Protein AF-A0A944UFT7-F1 (afdb_monomer_lite)

Foldseek 3Di:
DQVVQQVQLVVVVLVVLAQFFADKDAADPDDPPDPDPPQRFIKRQWKFAFFKIKGWGQGDDPPDPPDPARIKIWMWGFDAQPPPRFTAIKIKIFGCVVRQRPHDDDSPDPRMDIDHSDGQWPGKGKKFKWKFWDQLVRDPDPCSPDTDIDIDIDRIDDIDGDRDDPPDDDPVCVVVCCVVVDRTDHGQKMKIKIWGFDDDDVPDDPDPPGGDTDIDDIDIRGRPPPDDDPDPPPPPDPPPPDD

Sequence (243 aa):
ETYQRLRIISEQLKQTLQSTYPVFVSQKDGVPGVTIPDSSKRILAFEGNIDSIRFVTFAPPMTASAPTTLTNEVKFYIGEHPETEQIGVIMMERDITDGNIFSRIDPRSDSIQYFLLAENAAQLKFRYYLMKKLPPQEVEGEDKNALQFSGQWVDRVSIETFKQSQASSSQKNRILDFEKTNKISLPRAVEITIGIIPQPKPGEEVEEEGLEPIFSPPIIVLLNSGMEFARPPIDKEADNEKT

Radius of gyration: 22.53 Å; chains: 1; bounding box: 72×41×68 Å

pLDDT: mean 70.34, std 19.16, range [31.83, 95.56]

Structure (mmCIF, N/CA/C/O backbone):
data_AF-A0A944UFT7-F1
#
_entry.id   AF-A0A944UFT7-F1
#
loop_
_atom_site.group_PDB
_atom_site.id
_atom_site.type_symbol
_atom_site.label_atom_id
_atom_site.label_alt_id
_atom_site.label_comp_id
_atom_site.label_asym_id
_atom_site.label_entity_id
_atom_site.label_seq_id
_atom_site.pdbx_PDB_ins_code
_atom_site.Cartn_x
_atom_site.Cartn_y
_atom_site.Cartn_z
_atom_site.occupancy
_atom_site.B_iso_or_equiv
_atom_site.auth_seq_id
_atom_site.auth_comp_id
_atom_site.auth_asym_id
_atom_site.auth_atom_id
_atom_site.pdbx_PDB_model_num
ATOM 1 N N . GLU A 1 1 ? -12.903 16.524 14.034 1.00 75.75 1 GLU A N 1
ATOM 2 C CA . GLU A 1 1 ? -12.073 15.391 14.488 1.00 75.75 1 GLU A CA 1
ATOM 3 C C . GLU A 1 1 ? -11.847 14.342 13.393 1.00 75.75 1 GLU A C 1
ATOM 5 O O . GLU A 1 1 ? -10.722 14.221 12.928 1.00 75.75 1 GLU A O 1
ATOM 10 N N . THR A 1 2 ? -12.885 13.671 12.876 1.00 80.38 2 THR A N 1
ATOM 11 C CA . THR A 1 2 ? -12.774 12.625 11.829 1.00 80.38 2 THR A CA 1
ATOM 12 C C . THR A 1 2 ? -11.989 13.058 10.581 1.00 80.38 2 THR A C 1
ATOM 14 O O . THR A 1 2 ? -11.048 12.383 10.180 1.00 80.38 2 THR A O 1
ATOM 17 N N . TYR A 1 3 ? -12.275 14.237 10.015 1.00 83.31 3 TYR A N 1
ATOM 18 C CA . TYR A 1 3 ? -11.519 14.769 8.868 1.00 83.31 3 TYR A CA 1
ATOM 19 C C . TYR A 1 3 ? -10.045 15.076 9.177 1.00 83.31 3 TYR A C 1
ATOM 21 O O . TYR A 1 3 ? -9.190 14.952 8.302 1.00 83.31 3 TYR A O 1
ATOM 29 N N . GLN A 1 4 ? -9.725 15.465 10.416 1.00 82.12 4 GLN A N 1
ATOM 30 C CA . GLN A 1 4 ? -8.335 15.674 10.830 1.00 82.12 4 GLN A CA 1
ATOM 31 C C . GLN A 1 4 ? -7.605 14.335 10.946 1.00 82.12 4 GLN A C 1
ATOM 33 O O . GLN A 1 4 ? -6.489 14.224 10.447 1.00 82.12 4 GLN A O 1
ATOM 38 N N . ARG A 1 5 ? -8.254 13.305 11.510 1.00 82.19 5 ARG A N 1
ATOM 39 C CA . ARG A 1 5 ? -7.730 11.930 11.527 1.00 82.19 5 ARG A CA 1
ATOM 40 C C . ARG A 1 5 ? -7.473 11.423 10.107 1.00 82.19 5 ARG A C 1
ATOM 42 O O . ARG A 1 5 ? -6.356 11.010 9.818 1.00 82.19 5 ARG A O 1
ATOM 49 N N . LEU A 1 6 ? -8.449 11.556 9.201 1.00 84.19 6 LEU A N 1
ATOM 50 C CA . LEU A 1 6 ? -8.291 11.204 7.782 1.00 84.19 6 LEU A CA 1
ATOM 51 C C . LEU A 1 6 ? -7.079 11.885 7.150 1.00 84.19 6 LEU A C 1
ATOM 53 O O . LEU A 1 6 ? -6.304 11.225 6.463 1.00 84.19 6 LEU A O 1
ATOM 57 N N . ARG A 1 7 ? -6.895 13.187 7.402 1.00 84.44 7 ARG A N 1
ATOM 58 C CA . ARG A 1 7 ? -5.750 13.950 6.895 1.00 84.44 7 ARG A CA 1
ATOM 59 C C . ARG A 1 7 ? -4.417 13.440 7.446 1.00 84.44 7 ARG A C 1
ATOM 61 O O . ARG A 1 7 ? -3.463 13.346 6.683 1.00 84.44 7 ARG A O 1
ATOM 68 N N . ILE A 1 8 ? -4.340 13.120 8.736 1.00 83.44 8 ILE A N 1
ATOM 69 C CA . ILE A 1 8 ? -3.111 12.605 9.363 1.00 83.44 8 ILE A CA 1
ATOM 70 C C . ILE A 1 8 ? -2.736 11.248 8.761 1.00 83.44 8 ILE A C 1
ATOM 72 O O . ILE A 1 8 ? -1.613 11.086 8.296 1.00 83.44 8 ILE A O 1
ATOM 76 N N . ILE A 1 9 ? -3.693 10.318 8.684 1.00 82.69 9 ILE A N 1
ATOM 77 C CA . ILE A 1 9 ? -3.494 8.973 8.117 1.00 82.69 9 ILE A CA 1
ATOM 78 C C . ILE A 1 9 ? -3.038 9.067 6.658 1.00 82.69 9 ILE A C 1
ATOM 80 O O . ILE A 1 9 ? -2.090 8.413 6.232 1.00 82.69 9 ILE A O 1
ATOM 84 N N . SER A 1 10 ? -3.720 9.921 5.903 1.00 84.38 10 SER A N 1
ATOM 85 C CA . SER A 1 10 ? -3.427 10.232 4.510 1.00 84.38 10 SER A CA 1
ATOM 86 C C . SER A 1 10 ? -1.998 10.733 4.293 1.00 84.38 10 SER A C 1
ATOM 88 O O . SER A 1 10 ? -1.292 10.232 3.419 1.00 84.38 10 SER A O 1
ATOM 90 N N . GLU A 1 11 ? -1.558 11.717 5.084 1.00 84.50 11 GLU A N 1
ATOM 91 C CA . GLU A 1 11 ? -0.195 12.243 4.981 1.00 84.50 11 GLU A CA 1
ATOM 92 C C . GLU A 1 11 ? 0.840 11.224 5.455 1.00 84.50 11 GLU A C 1
ATOM 94 O O . GLU A 1 11 ? 1.878 11.107 4.814 1.00 84.50 11 GLU A O 1
ATOM 99 N N . GLN A 1 12 ? 0.554 10.444 6.501 1.00 81.75 12 GLN A N 1
ATOM 100 C CA . GLN A 1 12 ? 1.446 9.381 6.959 1.00 81.75 12 GLN A CA 1
ATOM 101 C C . GLN A 1 12 ? 1.655 8.330 5.863 1.00 81.75 12 GLN A C 1
ATOM 103 O O . GLN A 1 12 ? 2.791 8.063 5.491 1.00 81.75 12 GLN A O 1
ATOM 108 N N . LEU A 1 13 ? 0.581 7.807 5.263 1.00 83.25 13 LEU A N 1
ATOM 109 C CA . LEU A 1 13 ? 0.668 6.849 4.154 1.00 83.25 13 LEU A CA 1
ATOM 110 C C . LEU A 1 13 ? 1.426 7.413 2.952 1.00 83.25 13 LEU A C 1
ATOM 112 O O . LEU A 1 13 ? 2.271 6.731 2.376 1.00 83.25 13 LEU A O 1
ATOM 116 N N . LYS A 1 14 ? 1.149 8.666 2.580 1.00 86.75 14 LYS A N 1
ATOM 117 C CA . LYS A 1 14 ? 1.857 9.353 1.498 1.00 86.75 14 LYS A CA 1
ATOM 118 C C . LYS A 1 14 ? 3.347 9.492 1.803 1.00 86.75 14 LYS A C 1
ATOM 120 O O . LYS A 1 14 ? 4.158 9.139 0.954 1.00 86.75 14 LYS A O 1
ATOM 125 N N . GLN A 1 15 ? 3.707 9.986 2.986 1.00 81.62 15 GLN A N 1
ATOM 126 C CA . GLN A 1 15 ? 5.101 10.159 3.395 1.00 81.62 15 GLN A CA 1
ATOM 127 C C . GLN A 1 15 ? 5.836 8.824 3.417 1.00 81.62 15 GLN A C 1
ATOM 129 O O . GLN A 1 15 ? 6.930 8.736 2.867 1.00 81.62 15 GLN A O 1
ATOM 134 N N . THR A 1 16 ? 5.220 7.781 3.974 1.00 77.50 16 THR A N 1
ATOM 135 C CA . THR A 1 16 ? 5.823 6.450 4.016 1.00 77.50 16 THR A CA 1
ATOM 136 C C . THR A 1 16 ? 5.984 5.858 2.617 1.00 77.50 16 THR A C 1
ATOM 138 O O . THR A 1 16 ? 7.041 5.327 2.290 1.00 77.50 16 THR A O 1
ATOM 141 N N . LEU A 1 17 ? 4.986 5.982 1.736 1.00 80.69 17 LEU A N 1
ATOM 142 C CA . LEU A 1 17 ? 5.104 5.487 0.360 1.00 80.69 17 LEU A CA 1
ATOM 143 C C . LEU A 1 17 ? 6.168 6.261 -0.439 1.00 80.69 17 LEU A C 1
ATOM 145 O O . LEU A 1 17 ? 6.847 5.687 -1.286 1.00 80.69 17 LEU A O 1
ATOM 149 N N . GLN A 1 18 ? 6.343 7.555 -0.152 1.00 79.06 18 GLN A N 1
ATOM 150 C CA . GLN A 1 18 ? 7.400 8.370 -0.747 1.00 79.06 18 GLN A CA 1
ATOM 151 C C . GLN A 1 18 ? 8.781 8.033 -0.187 1.00 79.06 18 GLN A C 1
ATOM 153 O O . GLN A 1 18 ? 9.741 8.068 -0.942 1.00 79.06 18 GLN A O 1
ATOM 158 N N . SER A 1 19 ? 8.913 7.715 1.102 1.00 70.75 19 SER A N 1
ATOM 159 C CA . SER A 1 19 ? 10.211 7.407 1.713 1.00 70.75 19 SER A CA 1
ATOM 160 C C . SER A 1 19 ? 10.711 6.004 1.376 1.00 70.75 19 SER A C 1
ATOM 162 O O . SER A 1 19 ? 11.919 5.780 1.348 1.00 70.75 19 SER A O 1
ATOM 164 N N . THR A 1 20 ? 9.804 5.072 1.084 1.00 63.91 20 THR A N 1
ATOM 165 C CA . THR A 1 20 ? 10.118 3.654 0.875 1.00 63.91 20 THR A CA 1
ATOM 166 C C . THR A 1 20 ? 10.329 3.282 -0.600 1.00 63.91 20 THR A C 1
ATOM 168 O O . THR A 1 20 ? 10.284 2.111 -0.925 1.00 63.91 20 THR A O 1
ATOM 171 N N . TYR A 1 21 ? 10.559 4.242 -1.502 1.00 69.62 21 TYR A N 1
ATOM 172 C CA . TYR A 1 21 ? 10.840 4.069 -2.944 1.00 69.62 21 TYR A CA 1
ATOM 173 C C . TYR A 1 21 ? 10.939 2.616 -3.466 1.00 69.62 21 TYR A C 1
ATOM 175 O O . TYR A 1 21 ? 11.945 1.944 -3.215 1.00 69.62 21 TYR A O 1
ATOM 183 N N . PRO A 1 22 ? 9.951 2.129 -4.240 1.00 70.31 22 PRO A N 1
ATOM 184 C CA . PRO A 1 22 ? 9.978 0.760 -4.729 1.00 70.31 22 PRO A CA 1
ATOM 185 C C . PRO A 1 22 ? 11.130 0.548 -5.715 1.00 70.31 22 PRO A C 1
ATOM 187 O O . PRO A 1 22 ? 11.357 1.363 -6.615 1.00 70.31 22 PRO A O 1
ATOM 190 N N . VAL A 1 23 ? 11.833 -0.576 -5.579 1.00 67.31 23 VAL A N 1
ATOM 191 C CA . VAL A 1 23 ? 13.026 -0.899 -6.384 1.00 67.31 23 VAL A CA 1
ATOM 192 C C . VAL A 1 23 ? 12.859 -2.182 -7.196 1.00 67.31 23 VAL A C 1
ATOM 194 O O . VAL A 1 23 ? 11.895 -2.919 -7.040 1.00 67.31 23 VAL A O 1
ATOM 197 N N . PHE A 1 24 ? 13.796 -2.465 -8.102 1.00 63.03 24 PHE A N 1
ATOM 198 C CA . PHE A 1 24 ? 13.912 -3.779 -8.743 1.00 63.03 24 PHE A CA 1
ATOM 199 C C . PHE A 1 24 ? 14.925 -4.633 -7.985 1.00 63.03 24 PHE A C 1
ATOM 201 O O . PHE A 1 24 ? 15.993 -4.144 -7.616 1.00 63.03 24 PHE A O 1
ATOM 208 N N . VAL A 1 25 ? 14.636 -5.922 -7.821 1.00 60.47 25 VAL A N 1
ATOM 209 C CA . VAL A 1 25 ? 15.499 -6.858 -7.085 1.00 60.47 25 VAL A CA 1
ATOM 210 C C . VAL A 1 25 ? 15.772 -8.116 -7.897 1.00 60.47 25 VAL A C 1
ATOM 212 O O . VAL A 1 25 ? 14.957 -8.541 -8.717 1.00 60.47 25 VAL A O 1
ATOM 215 N N . SER A 1 26 ? 16.946 -8.707 -7.683 1.00 56.00 26 SER A N 1
ATOM 216 C CA . SER A 1 26 ? 17.277 -10.020 -8.243 1.00 56.00 26 SER A CA 1
ATOM 217 C C . SER A 1 26 ? 16.806 -11.086 -7.261 1.00 56.00 26 SER A C 1
ATOM 219 O O . SER A 1 26 ? 17.190 -11.043 -6.094 1.00 56.00 26 SER A O 1
ATOM 221 N N . GLN A 1 27 ? 15.967 -12.015 -7.713 1.00 52.56 27 GLN A N 1
ATOM 222 C CA . GLN A 1 27 ? 15.501 -13.107 -6.865 1.00 52.56 27 GLN A CA 1
ATOM 223 C C . GLN A 1 27 ? 16.647 -14.103 -6.648 1.00 52.56 27 GLN A C 1
ATOM 225 O O . GLN A 1 27 ? 17.218 -14.610 -7.615 1.00 52.56 27 GLN A O 1
ATOM 230 N N . LYS A 1 28 ? 16.983 -14.395 -5.387 1.00 52.69 28 LYS A N 1
ATOM 231 C CA . LYS A 1 28 ? 17.806 -15.561 -5.050 1.00 52.69 28 LYS A CA 1
ATOM 232 C C . LYS A 1 28 ? 16.869 -16.762 -4.937 1.00 52.69 28 LYS A C 1
ATOM 234 O O . LYS A 1 28 ? 16.305 -17.010 -3.881 1.00 52.69 28 LYS A O 1
ATOM 239 N N . ASP A 1 29 ? 16.665 -17.489 -6.031 1.00 42.16 29 ASP A N 1
ATOM 240 C CA . ASP A 1 29 ? 16.060 -18.822 -5.938 1.00 42.16 29 ASP A CA 1
ATOM 241 C C . ASP A 1 29 ? 17.075 -19.731 -5.215 1.00 42.16 29 ASP A C 1
ATOM 243 O O . ASP A 1 29 ? 18.177 -19.911 -5.731 1.00 42.16 29 ASP A O 1
ATOM 247 N N . GLY A 1 30 ? 16.754 -20.298 -4.042 1.00 38.06 30 GLY A N 1
ATOM 248 C CA . GLY A 1 30 ? 17.617 -21.322 -3.437 1.00 38.06 30 GLY A CA 1
ATOM 249 C C . GLY A 1 30 ? 17.282 -21.782 -2.016 1.00 38.06 30 GLY A C 1
ATOM 250 O O . GLY A 1 30 ? 17.212 -20.992 -1.083 1.00 38.06 30 GLY A O 1
ATOM 251 N N . VAL A 1 31 ? 17.169 -23.104 -1.855 1.00 36.06 31 VAL A N 1
ATOM 252 C CA . VAL A 1 31 ? 17.277 -23.817 -0.570 1.00 36.06 31 VAL A CA 1
ATOM 253 C C . VAL A 1 31 ? 18.659 -23.521 0.047 1.00 36.06 31 VAL A C 1
ATOM 255 O O . VAL A 1 31 ? 19.644 -23.505 -0.700 1.00 36.06 31 VAL A O 1
ATOM 258 N N . PRO A 1 32 ? 18.776 -23.318 1.377 1.00 34.00 32 PRO A N 1
ATOM 259 C CA . PRO A 1 32 ? 20.060 -23.051 2.023 1.00 34.00 32 PRO A CA 1
ATOM 260 C C . PRO A 1 32 ? 21.110 -24.114 1.663 1.00 34.00 32 PRO A C 1
ATOM 262 O O . PRO A 1 32 ? 20.889 -25.303 1.880 1.00 34.00 32 PRO A O 1
ATOM 265 N N . GLY A 1 33 ? 22.256 -23.691 1.118 1.00 38.94 33 GLY A N 1
ATOM 266 C CA . GLY A 1 33 ? 23.419 -24.559 0.882 1.00 38.94 33 GLY A CA 1
ATOM 267 C C . GLY A 1 33 ? 23.673 -25.010 -0.562 1.00 38.94 33 GLY A C 1
ATOM 268 O O . GLY A 1 33 ? 24.684 -25.667 -0.797 1.00 38.94 33 GLY A O 1
ATOM 269 N N . VAL A 1 34 ? 22.835 -24.643 -1.539 1.00 31.83 34 VAL A N 1
ATOM 270 C CA . VAL A 1 34 ? 23.108 -24.928 -2.961 1.00 31.83 34 VAL A CA 1
ATOM 271 C C . VAL A 1 34 ? 23.583 -23.659 -3.665 1.00 31.83 34 VAL A C 1
ATOM 273 O O . VAL A 1 34 ? 22.829 -22.701 -3.820 1.00 31.83 34 VAL A O 1
ATOM 276 N N . THR A 1 35 ? 24.837 -23.647 -4.119 1.00 33.31 35 THR A N 1
ATOM 277 C CA . THR A 1 35 ? 25.372 -22.611 -5.012 1.00 33.31 35 THR A CA 1
ATOM 278 C C . THR A 1 35 ? 24.707 -22.756 -6.379 1.00 33.31 35 THR A C 1
ATOM 280 O O . THR A 1 35 ? 25.127 -23.551 -7.219 1.00 33.31 35 THR A O 1
ATOM 283 N N . ILE A 1 36 ? 23.618 -22.022 -6.592 1.00 42.34 36 ILE A N 1
ATOM 284 C CA . ILE A 1 36 ? 22.923 -21.973 -7.878 1.00 42.34 36 ILE A CA 1
ATOM 285 C C . ILE A 1 36 ? 23.645 -20.942 -8.760 1.00 42.34 36 ILE A C 1
ATOM 287 O O . ILE A 1 36 ? 23.976 -19.857 -8.274 1.00 42.34 36 ILE A O 1
ATOM 291 N N . PRO A 1 37 ? 23.942 -21.262 -10.035 1.00 37.19 37 PRO A N 1
ATOM 292 C CA . PRO A 1 37 ? 24.573 -20.317 -10.946 1.00 37.19 37 PRO A CA 1
ATOM 293 C C . PRO A 1 37 ? 23.700 -19.070 -11.089 1.00 37.19 37 PRO A C 1
ATOM 295 O O . PRO A 1 37 ? 22.484 -19.185 -11.196 1.00 37.19 37 PRO A O 1
ATOM 298 N N . ASP A 1 38 ? 24.365 -17.915 -11.100 1.00 43.25 38 ASP A N 1
ATOM 299 C CA . ASP A 1 38 ? 23.880 -16.530 -11.165 1.00 43.25 38 ASP A CA 1
ATOM 300 C C . ASP A 1 38 ? 22.716 -16.330 -12.167 1.00 43.25 38 ASP A C 1
ATOM 302 O O . ASP A 1 38 ? 22.879 -15.842 -13.291 1.00 43.25 38 ASP A O 1
ATOM 306 N N . SER A 1 39 ? 21.513 -16.781 -11.802 1.00 42.62 39 SER A N 1
ATOM 307 C CA . SER A 1 39 ? 20.320 -16.656 -12.629 1.00 42.62 39 SER A CA 1
ATOM 308 C C . SER A 1 39 ? 19.728 -15.283 -12.358 1.00 42.62 39 SER A C 1
ATOM 310 O O . SER A 1 39 ? 18.956 -15.095 -11.422 1.00 42.62 39 SER A O 1
ATOM 312 N N . SER A 1 40 ? 20.124 -14.309 -13.175 1.00 48.09 40 SER A N 1
ATOM 313 C CA . SER A 1 40 ? 19.752 -12.894 -13.090 1.00 48.09 40 SER A CA 1
ATOM 314 C C . SER A 1 40 ? 18.278 -12.622 -13.438 1.00 48.09 40 SER A C 1
ATOM 316 O O . SER A 1 40 ? 17.967 -11.740 -14.242 1.00 48.09 40 SER A O 1
ATOM 318 N N . LYS A 1 41 ? 17.341 -13.384 -12.864 1.00 51.62 41 LYS A N 1
ATOM 319 C CA . LYS A 1 41 ? 15.916 -13.057 -12.928 1.00 51.62 41 LYS A CA 1
ATOM 320 C C . LYS A 1 41 ? 15.672 -11.870 -12.005 1.00 51.62 41 LYS A C 1
ATOM 322 O O . LYS A 1 41 ? 15.618 -12.000 -10.783 1.00 51.62 41 LYS A O 1
ATOM 327 N N . ARG A 1 42 ? 15.569 -10.689 -12.606 1.00 52.25 42 ARG A N 1
ATOM 328 C CA . ARG A 1 42 ? 15.061 -9.508 -11.917 1.00 52.25 42 ARG A CA 1
ATOM 329 C C . ARG A 1 42 ? 13.547 -9.615 -11.871 1.00 52.25 42 ARG A C 1
ATOM 331 O O . ARG A 1 42 ? 12.915 -9.757 -12.917 1.00 52.25 42 ARG A O 1
ATOM 338 N N . ILE A 1 43 ? 12.989 -9.567 -10.672 1.00 59.69 43 ILE A N 1
ATOM 339 C CA . ILE A 1 43 ? 11.546 -9.498 -10.467 1.00 59.69 43 ILE A CA 1
ATOM 340 C C . ILE A 1 43 ? 11.157 -8.037 -10.267 1.00 59.69 43 ILE A C 1
ATOM 342 O O . ILE A 1 43 ? 11.911 -7.252 -9.680 1.00 59.69 43 ILE A O 1
ATOM 346 N N . LEU A 1 44 ? 9.988 -7.661 -10.784 1.00 63.66 44 LEU A N 1
ATOM 347 C CA . LEU A 1 44 ? 9.342 -6.426 -10.366 1.00 63.66 44 LEU A CA 1
ATOM 348 C C . LEU A 1 44 ? 9.133 -6.537 -8.854 1.00 63.66 44 LEU A C 1
ATOM 350 O O . LEU A 1 44 ? 8.351 -7.375 -8.412 1.00 63.66 44 LEU A O 1
ATOM 354 N N . ALA A 1 45 ? 9.844 -5.731 -8.063 1.00 76.25 45 ALA A N 1
ATOM 355 C CA . ALA A 1 45 ? 9.692 -5.738 -6.612 1.00 76.25 45 ALA A CA 1
ATOM 356 C C . ALA A 1 45 ? 8.489 -4.887 -6.189 1.00 76.25 45 ALA A C 1
ATOM 358 O O . ALA A 1 45 ? 8.580 -4.043 -5.305 1.00 76.25 45 ALA A O 1
ATOM 359 N N . PHE A 1 46 ? 7.358 -5.113 -6.857 1.00 83.69 46 PHE A N 1
ATOM 360 C CA . PHE A 1 46 ? 6.111 -4.401 -6.649 1.00 83.69 46 PHE A CA 1
ATOM 361 C C . PHE A 1 46 ? 4.929 -5.288 -7.047 1.00 83.69 46 PHE A C 1
ATOM 363 O O . PHE A 1 46 ? 4.841 -5.760 -8.180 1.00 83.69 46 PHE A O 1
ATOM 370 N N . GLU A 1 47 ? 4.000 -5.453 -6.121 1.00 87.44 47 GLU A N 1
ATOM 371 C CA . GLU A 1 47 ? 2.698 -6.072 -6.288 1.00 87.44 47 GLU A CA 1
ATOM 372 C C . GLU A 1 47 ? 1.636 -5.072 -5.823 1.00 87.44 47 GLU A C 1
ATOM 374 O O . GLU A 1 47 ? 1.656 -4.576 -4.694 1.00 87.44 47 GLU A O 1
ATOM 379 N N . GLY A 1 48 ? 0.715 -4.751 -6.723 1.00 89.31 48 GLY A N 1
ATOM 380 C CA . GLY A 1 48 ? -0.395 -3.854 -6.461 1.00 89.31 48 GLY A CA 1
ATOM 381 C C . GLY A 1 48 ? -1.723 -4.586 -6.572 1.00 89.31 48 GLY A C 1
ATOM 382 O O . GLY A 1 48 ? -2.038 -5.132 -7.628 1.00 89.31 48 GLY A O 1
ATOM 383 N N . ASN A 1 49 ? -2.514 -4.557 -5.509 1.00 93.00 49 ASN A N 1
ATOM 384 C CA . ASN A 1 49 ? -3.898 -5.005 -5.473 1.00 93.00 49 ASN A CA 1
ATOM 385 C C . ASN A 1 49 ? -4.810 -3.830 -5.114 1.00 93.00 49 ASN A C 1
ATOM 387 O O . ASN A 1 49 ? -4.377 -2.807 -4.596 1.00 93.00 49 ASN A O 1
ATOM 391 N N . ILE A 1 50 ? -6.108 -3.992 -5.345 1.00 94.94 50 ILE A N 1
ATOM 392 C CA . ILE A 1 50 ? -7.081 -2.932 -5.067 1.00 94.94 50 ILE A CA 1
ATOM 393 C C . ILE A 1 50 ? -7.090 -2.504 -3.594 1.00 94.94 50 ILE A C 1
ATOM 395 O O . ILE A 1 50 ? -7.359 -1.347 -3.318 1.00 94.94 50 ILE A O 1
ATOM 399 N N . ASP A 1 51 ? -6.795 -3.409 -2.668 1.00 94.19 51 ASP A N 1
ATOM 400 C CA . ASP A 1 51 ? -6.909 -3.249 -1.214 1.00 94.19 51 ASP A CA 1
ATOM 401 C C . ASP A 1 51 ? -5.558 -3.312 -0.484 1.00 94.19 51 ASP A C 1
ATOM 403 O O . ASP A 1 51 ? -5.478 -3.126 0.732 1.00 94.19 51 ASP A O 1
ATOM 407 N N . SER A 1 52 ? -4.482 -3.593 -1.218 1.00 94.38 52 SER A N 1
ATOM 408 C CA . SER A 1 52 ? -3.150 -3.749 -0.657 1.00 94.38 52 SER A CA 1
ATOM 409 C C . SER A 1 52 ? -2.060 -3.443 -1.670 1.00 94.38 52 SER A C 1
ATOM 411 O O . SER A 1 52 ? -2.189 -3.693 -2.864 1.00 94.38 52 SER A O 1
ATOM 413 N N . ILE A 1 53 ? -0.942 -2.927 -1.182 1.00 92.56 53 ILE A N 1
ATOM 414 C CA . ILE A 1 53 ? 0.249 -2.645 -1.983 1.00 92.56 53 ILE A CA 1
ATOM 415 C C . ILE A 1 53 ? 1.453 -3.241 -1.260 1.00 92.56 53 ILE A C 1
ATOM 417 O O . ILE A 1 53 ? 1.592 -3.069 -0.049 1.00 92.56 53 ILE A O 1
ATOM 421 N N . ARG A 1 54 ? 2.290 -3.982 -1.987 1.00 90.94 54 ARG A N 1
ATOM 422 C CA . ARG A 1 54 ? 3.439 -4.724 -1.460 1.00 90.94 54 ARG A CA 1
ATOM 423 C C . ARG A 1 54 ? 4.649 -4.489 -2.355 1.00 90.94 54 ARG A C 1
ATOM 425 O O . ARG A 1 54 ? 4.547 -4.653 -3.563 1.00 90.94 54 ARG A O 1
ATOM 432 N N . PHE A 1 55 ? 5.793 -4.104 -1.813 1.00 87.00 55 PHE A N 1
ATOM 433 C CA . PHE A 1 55 ? 6.982 -3.816 -2.620 1.00 87.00 55 PHE A CA 1
ATOM 434 C C . PHE A 1 55 ? 8.263 -3.932 -1.799 1.00 87.00 55 PHE A C 1
ATOM 436 O O . PHE A 1 55 ? 8.215 -4.053 -0.580 1.00 87.00 55 PHE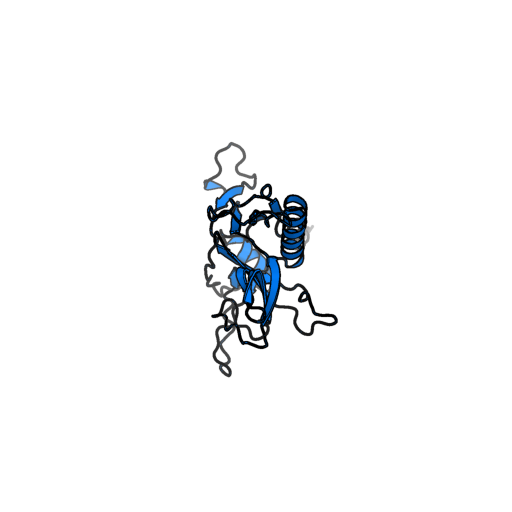 A O 1
ATOM 443 N N . VAL A 1 56 ? 9.412 -3.901 -2.470 1.00 82.62 56 VAL A N 1
ATOM 444 C CA . VAL A 1 56 ? 10.720 -3.847 -1.805 1.00 82.62 56 VAL A CA 1
ATOM 445 C C . VAL A 1 56 ? 11.267 -2.431 -1.829 1.00 82.62 56 VAL A C 1
ATOM 447 O O . VAL A 1 56 ? 11.171 -1.748 -2.848 1.00 82.62 56 VAL A O 1
ATOM 450 N N . THR A 1 57 ? 11.886 -2.033 -0.723 1.00 79.38 57 THR A N 1
ATOM 451 C CA . THR A 1 57 ? 12.580 -0.763 -0.531 1.00 79.38 57 THR A CA 1
ATOM 452 C C . THR A 1 57 ? 14.027 -0.980 -0.102 1.00 79.38 57 THR A C 1
ATOM 454 O O . THR A 1 57 ? 14.350 -1.995 0.521 1.00 79.38 57 THR A O 1
ATOM 457 N N . PHE A 1 58 ? 14.887 -0.001 -0.408 1.00 76.56 58 PHE A N 1
ATOM 458 C CA . PHE A 1 58 ? 16.218 0.120 0.201 1.00 76.56 58 PHE A CA 1
ATOM 459 C C . PHE A 1 58 ? 16.295 1.176 1.321 1.00 76.56 58 PHE A C 1
ATOM 461 O O . PHE A 1 58 ? 17.383 1.547 1.768 1.00 76.56 58 PHE A O 1
ATOM 468 N N . ALA A 1 59 ? 15.148 1.722 1.727 1.00 73.19 59 ALA A N 1
ATOM 469 C CA . ALA A 1 59 ? 15.071 2.703 2.794 1.00 73.19 59 ALA A CA 1
ATOM 470 C C . ALA A 1 59 ? 15.335 2.051 4.164 1.00 73.19 59 ALA A C 1
ATOM 472 O O . ALA A 1 59 ? 14.953 0.894 4.380 1.00 73.19 59 ALA A O 1
ATOM 473 N N . PRO A 1 60 ? 15.947 2.798 5.102 1.00 71.69 60 PRO A N 1
ATOM 474 C CA . PRO A 1 60 ? 15.992 2.417 6.508 1.00 71.69 60 PRO A CA 1
ATOM 475 C C . PRO A 1 60 ? 14.600 2.013 7.029 1.00 71.69 60 PRO A C 1
ATOM 477 O O . PRO A 1 60 ? 13.650 2.759 6.777 1.00 71.69 60 PRO A O 1
ATOM 480 N N . PRO A 1 61 ? 14.476 0.893 7.769 1.00 70.56 61 PRO A N 1
ATOM 481 C CA . PRO A 1 61 ? 13.252 0.553 8.492 1.00 70.56 61 PRO A CA 1
ATOM 482 C C . PRO A 1 61 ? 12.828 1.690 9.422 1.00 70.56 61 PRO A C 1
ATOM 484 O O . PRO A 1 61 ? 13.686 2.371 9.998 1.00 70.56 61 PRO A O 1
ATOM 487 N N . MET A 1 62 ? 11.521 1.860 9.632 1.00 69.75 62 MET A N 1
ATOM 488 C CA . MET A 1 62 ? 10.992 2.993 10.403 1.00 69.75 62 MET A CA 1
ATOM 489 C C . MET A 1 62 ? 11.510 3.062 11.849 1.00 69.75 62 MET A C 1
ATOM 491 O O . MET A 1 62 ? 11.585 4.148 12.423 1.00 69.75 62 MET A O 1
ATOM 495 N N . THR A 1 63 ? 11.896 1.934 12.447 1.00 65.81 63 THR A N 1
ATOM 496 C CA . THR A 1 63 ? 12.363 1.862 13.843 1.00 65.81 63 THR A CA 1
ATOM 497 C C . THR A 1 63 ? 13.881 1.806 13.990 1.00 65.81 63 THR A C 1
ATOM 499 O O . THR A 1 63 ? 14.383 1.686 15.109 1.00 65.81 63 THR A O 1
ATOM 502 N N . ALA A 1 64 ? 14.644 1.827 12.895 1.00 61.09 64 ALA A N 1
ATOM 503 C CA . ALA A 1 64 ? 16.074 1.563 12.962 1.00 61.09 64 ALA A CA 1
ATOM 504 C C . ALA A 1 64 ? 16.887 2.840 13.226 1.00 61.09 64 ALA A C 1
ATOM 506 O O . ALA A 1 64 ? 17.140 3.637 12.328 1.00 61.09 64 ALA A O 1
ATOM 507 N N . SER A 1 65 ? 17.384 2.991 14.457 1.00 54.44 65 SER A N 1
ATOM 508 C CA . SER A 1 65 ? 18.347 4.047 14.816 1.00 54.44 65 SER A CA 1
ATOM 509 C C . SER A 1 65 ? 19.720 3.850 14.151 1.00 54.44 65 SER A C 1
ATOM 511 O O . SER A 1 65 ? 20.463 4.810 13.964 1.00 54.44 65 SER A O 1
ATOM 513 N N . ALA A 1 66 ? 20.064 2.602 13.808 1.00 57.06 66 ALA A N 1
ATOM 514 C CA . ALA A 1 66 ? 21.281 2.206 13.096 1.00 57.06 66 ALA A CA 1
ATOM 515 C C . ALA A 1 66 ? 21.035 0.880 12.341 1.00 57.06 66 ALA A C 1
ATOM 517 O O . ALA A 1 66 ? 21.394 -0.187 12.843 1.00 57.06 66 ALA A O 1
ATOM 518 N N . PRO A 1 67 ? 20.358 0.910 11.181 1.00 61.84 67 PRO A N 1
ATOM 519 C CA . PRO A 1 67 ? 19.984 -0.307 10.470 1.00 61.84 67 PRO A CA 1
ATOM 520 C C . PRO A 1 67 ? 21.210 -1.076 9.983 1.00 61.84 67 PRO A C 1
ATOM 522 O O . PRO A 1 67 ? 22.054 -0.540 9.267 1.00 61.84 67 PRO A O 1
ATOM 525 N N . THR A 1 68 ? 21.281 -2.355 10.340 1.00 60.16 68 THR A N 1
ATOM 526 C CA . THR A 1 68 ? 22.223 -3.316 9.750 1.00 60.16 68 THR A CA 1
ATOM 527 C C . THR A 1 68 ? 21.714 -3.864 8.418 1.00 60.16 68 THR A C 1
ATOM 529 O O . THR A 1 68 ? 22.508 -4.365 7.622 1.00 60.16 68 THR A O 1
ATOM 532 N N . THR A 1 69 ? 20.410 -3.738 8.157 1.00 62.44 69 THR A N 1
ATOM 533 C CA . THR A 1 69 ? 19.747 -4.196 6.938 1.00 62.44 69 THR A CA 1
ATOM 534 C C . THR A 1 69 ? 19.004 -3.046 6.269 1.00 62.44 69 THR A C 1
ATOM 536 O O . THR A 1 69 ? 18.294 -2.260 6.895 1.00 62.44 69 THR A O 1
ATOM 539 N N . LEU A 1 70 ? 19.248 -2.898 4.968 1.00 69.50 70 LEU A N 1
ATOM 540 C CA . LEU A 1 70 ? 18.662 -1.832 4.156 1.00 69.50 70 LEU A CA 1
ATOM 541 C C . LEU A 1 70 ? 17.592 -2.367 3.212 1.00 69.50 70 LEU A C 1
ATOM 543 O O . LEU A 1 70 ? 16.869 -1.569 2.648 1.00 69.50 70 LEU A O 1
ATOM 547 N N . THR A 1 71 ? 17.490 -3.685 3.009 1.00 77.94 71 THR A N 1
ATOM 548 C CA . THR A 1 71 ? 16.542 -4.266 2.048 1.00 77.94 71 THR A CA 1
ATOM 549 C C . THR A 1 71 ? 15.328 -4.809 2.776 1.00 77.94 71 THR A C 1
ATOM 551 O O . THR A 1 71 ? 15.409 -5.857 3.414 1.00 77.94 71 THR A O 1
ATOM 554 N N . ASN A 1 72 ? 14.208 -4.107 2.640 1.00 84.31 72 ASN A N 1
ATOM 555 C CA . ASN A 1 72 ? 12.981 -4.425 3.356 1.00 84.31 72 ASN A CA 1
ATOM 556 C C . ASN A 1 72 ? 11.830 -4.632 2.380 1.00 84.31 72 ASN A C 1
ATOM 558 O O . ASN A 1 72 ? 11.693 -3.922 1.384 1.00 84.31 72 ASN A O 1
ATOM 562 N N . GLU A 1 73 ? 10.986 -5.606 2.673 1.00 87.69 73 GLU A N 1
ATOM 563 C CA . GLU A 1 73 ? 9.685 -5.761 2.051 1.00 87.69 73 GLU A CA 1
ATOM 564 C C . GLU A 1 73 ? 8.645 -4.989 2.863 1.00 87.69 73 GLU A C 1
ATOM 566 O O . GLU A 1 73 ? 8.519 -5.197 4.064 1.00 87.69 73 GLU A O 1
ATOM 571 N N . VAL A 1 74 ? 7.885 -4.119 2.203 1.00 89.69 74 VAL A N 1
ATOM 572 C CA . VAL A 1 74 ? 6.833 -3.305 2.815 1.00 89.69 74 VAL A CA 1
ATOM 573 C C . VAL A 1 74 ? 5.483 -3.728 2.253 1.00 89.69 74 VAL A C 1
ATOM 575 O O . VAL A 1 74 ? 5.347 -3.921 1.042 1.00 89.69 74 VAL A O 1
ATOM 578 N N . LYS A 1 75 ? 4.465 -3.859 3.108 1.00 93.00 75 LYS A N 1
ATOM 579 C CA . LYS A 1 75 ? 3.075 -4.096 2.698 1.00 93.00 75 LYS A CA 1
ATOM 580 C C . LYS A 1 75 ? 2.110 -3.204 3.465 1.00 93.00 75 LYS A C 1
ATOM 582 O O . LYS A 1 75 ? 2.137 -3.198 4.688 1.00 93.00 75 LYS A O 1
ATOM 587 N N . PHE A 1 76 ? 1.191 -2.557 2.756 1.00 93.06 76 PHE A N 1
ATOM 588 C CA . PHE A 1 76 ? 0.053 -1.852 3.350 1.00 93.06 76 PHE A CA 1
ATOM 589 C C . PHE A 1 76 ? -1.242 -2.598 3.047 1.00 93.06 76 PHE A C 1
ATOM 591 O O . PHE A 1 76 ? -1.436 -3.054 1.917 1.00 93.06 76 PHE A O 1
ATOM 598 N N . TYR A 1 77 ? -2.113 -2.736 4.044 1.00 95.06 77 TYR A N 1
ATOM 599 C CA . TYR A 1 77 ? -3.423 -3.384 3.929 1.00 95.06 77 TYR A CA 1
ATOM 600 C C . TYR A 1 77 ? -4.314 -3.009 5.122 1.00 95.06 77 TYR A C 1
ATOM 602 O O . TYR A 1 77 ? -3.819 -2.498 6.123 1.00 95.06 77 TYR A O 1
ATOM 610 N N . ILE A 1 78 ? -5.621 -3.269 5.038 1.00 94.44 78 ILE A N 1
ATOM 611 C CA . ILE A 1 78 ? -6.485 -3.278 6.229 1.00 94.44 78 ILE A CA 1
ATOM 612 C C . ILE A 1 78 ? -6.460 -4.672 6.848 1.00 94.44 78 ILE A C 1
ATOM 614 O O . ILE A 1 78 ? -6.671 -5.662 6.148 1.00 94.44 78 ILE A O 1
ATOM 618 N N . GLY A 1 79 ? -6.217 -4.753 8.151 1.00 93.19 79 GLY A N 1
ATOM 619 C CA . GLY A 1 79 ? -6.211 -6.012 8.879 1.00 93.19 79 GLY A CA 1
ATOM 620 C C . GLY A 1 79 ? -6.097 -5.819 10.382 1.00 93.19 79 GLY A C 1
ATOM 621 O O . GLY A 1 79 ? -6.178 -4.704 10.891 1.00 93.19 79 GLY A O 1
ATOM 622 N N . GLU A 1 80 ? -5.915 -6.932 11.074 1.00 93.44 80 GLU A N 1
ATOM 623 C CA . GLU A 1 80 ? -5.724 -6.985 12.517 1.00 93.44 80 GLU A CA 1
ATOM 624 C C . GLU A 1 80 ? -4.227 -6.958 12.852 1.00 93.44 80 GLU A C 1
ATOM 626 O O . GLU A 1 80 ? -3.427 -7.665 12.228 1.00 93.44 80 GLU A O 1
ATOM 631 N N . HIS A 1 81 ? -3.840 -6.118 13.810 1.00 92.12 81 HIS A N 1
ATOM 632 C CA . HIS A 1 81 ? -2.472 -6.055 14.306 1.00 92.12 81 HIS A CA 1
ATOM 633 C C . HIS A 1 81 ? -2.161 -7.315 15.133 1.00 92.12 81 HIS A C 1
ATOM 635 O O . HIS A 1 81 ? -2.865 -7.578 16.107 1.00 92.12 81 HIS A O 1
ATOM 641 N N . PRO A 1 82 ? -1.104 -8.083 14.813 1.00 88.69 82 PRO A N 1
ATOM 642 C CA . PRO A 1 82 ? -0.908 -9.421 15.378 1.00 88.69 82 PRO A CA 1
ATOM 643 C C . PRO A 1 82 ? -0.613 -9.447 16.883 1.00 88.69 82 PRO A C 1
ATOM 645 O O . PRO A 1 82 ? -0.793 -10.487 17.508 1.00 88.69 82 PRO A O 1
ATOM 648 N N . GLU A 1 83 ? -0.152 -8.336 17.461 1.00 88.06 83 GLU A N 1
ATOM 649 C CA . GLU A 1 83 ? 0.149 -8.246 18.899 1.00 88.06 83 GLU A CA 1
ATOM 650 C C . GLU A 1 83 ? -0.940 -7.546 19.717 1.00 88.06 83 GLU A C 1
ATOM 652 O O . GLU A 1 83 ? -1.092 -7.830 20.900 1.00 88.06 83 GLU A O 1
ATOM 657 N N . THR A 1 84 ? -1.661 -6.596 19.115 1.00 89.62 84 THR A N 1
ATOM 658 C CA . THR A 1 84 ? -2.608 -5.732 19.844 1.00 89.62 84 THR A CA 1
ATOM 659 C C . THR A 1 84 ? -4.058 -6.046 19.512 1.00 89.62 84 THR A C 1
ATOM 661 O O . THR A 1 84 ? -4.945 -5.469 20.133 1.00 89.62 84 THR A O 1
ATOM 664 N N . GLU A 1 85 ? -4.301 -6.912 18.521 1.00 90.31 85 GLU A N 1
ATOM 665 C CA . GLU A 1 85 ? -5.629 -7.296 18.017 1.00 90.31 85 GLU A CA 1
ATOM 666 C C . GLU A 1 85 ? -6.448 -6.100 17.484 1.00 90.31 85 GLU A C 1
ATOM 668 O O . GLU A 1 85 ? -7.636 -6.194 17.177 1.00 90.31 85 GLU A O 1
ATOM 673 N N . GLN A 1 86 ? -5.812 -4.933 17.332 1.00 90.06 86 GLN A N 1
ATOM 674 C CA . GLN A 1 86 ? -6.464 -3.733 16.825 1.00 90.06 86 GLN A CA 1
ATOM 675 C C . GLN A 1 86 ? -6.642 -3.823 15.309 1.00 90.06 86 GLN A C 1
ATOM 677 O O . GLN A 1 86 ? -5.697 -4.112 14.572 1.00 90.06 86 GLN A O 1
ATOM 682 N N . ILE A 1 87 ? -7.851 -3.521 14.836 1.00 90.25 87 ILE A N 1
ATOM 683 C CA . ILE A 1 87 ? -8.194 -3.545 13.412 1.00 90.25 87 ILE A CA 1
ATOM 684 C C . ILE A 1 87 ? -8.006 -2.156 12.799 1.00 90.25 87 ILE A C 1
ATOM 686 O O . ILE A 1 87 ? -8.502 -1.144 13.309 1.00 90.25 87 ILE A O 1
ATOM 690 N N . GLY A 1 88 ? -7.322 -2.104 11.660 1.00 91.69 88 GLY A N 1
ATOM 691 C CA . GLY A 1 88 ? -7.047 -0.842 10.997 1.00 91.69 88 GLY A CA 1
ATOM 692 C C . GLY A 1 88 ? -6.164 -0.950 9.763 1.00 91.69 88 GLY A C 1
ATOM 693 O O . GLY A 1 88 ? -5.977 -2.030 9.209 1.00 91.69 88 GLY A O 1
ATOM 694 N N . VAL A 1 89 ? -5.617 0.185 9.323 1.00 92.31 89 VAL A N 1
ATOM 695 C CA . VAL A 1 89 ? -4.566 0.202 8.299 1.00 92.31 89 VAL A CA 1
ATOM 696 C C . VAL A 1 89 ? -3.265 -0.257 8.939 1.00 92.31 89 VAL A C 1
ATOM 698 O O . VAL A 1 89 ? -2.726 0.417 9.817 1.00 92.31 89 VAL A O 1
ATOM 701 N N . ILE A 1 90 ? -2.759 -1.383 8.457 1.00 93.50 90 ILE A N 1
ATOM 702 C CA . ILE A 1 90 ? -1.509 -1.992 8.882 1.00 93.50 90 ILE A CA 1
ATOM 703 C C . ILE A 1 90 ? -0.440 -1.723 7.829 1.00 93.50 90 ILE A C 1
ATOM 705 O O . ILE A 1 90 ? -0.659 -1.930 6.631 1.00 93.50 90 ILE A O 1
ATOM 709 N N . MET A 1 91 ? 0.731 -1.300 8.293 1.00 92.38 91 MET A N 1
ATOM 710 C CA . MET A 1 91 ? 1.977 -1.409 7.550 1.00 92.38 91 MET A CA 1
ATOM 711 C C . MET A 1 91 ? 2.793 -2.557 8.129 1.00 92.38 91 MET A C 1
ATOM 713 O O . MET A 1 91 ? 3.026 -2.617 9.332 1.00 92.38 91 MET A O 1
ATOM 717 N N . MET A 1 92 ? 3.227 -3.458 7.263 1.00 92.44 92 MET A N 1
ATOM 718 C CA . MET A 1 92 ? 4.161 -4.526 7.580 1.00 92.44 92 MET A CA 1
ATOM 719 C C . MET A 1 92 ? 5.504 -4.192 6.943 1.00 92.44 92 MET A C 1
ATOM 721 O O . MET A 1 92 ? 5.537 -3.882 5.752 1.00 92.44 92 MET A O 1
ATOM 725 N N . GLU A 1 93 ? 6.578 -4.269 7.721 1.00 90.19 93 GLU A N 1
ATOM 726 C CA . GLU A 1 93 ? 7.959 -4.239 7.238 1.00 90.19 93 GLU A CA 1
ATOM 727 C C . GLU A 1 93 ? 8.622 -5.575 7.562 1.00 90.19 93 GLU A C 1
ATOM 729 O O . GLU A 1 93 ? 8.556 -6.047 8.694 1.00 90.19 93 GLU A O 1
ATOM 734 N N . ARG A 1 94 ? 9.263 -6.194 6.574 1.00 88.56 94 ARG A N 1
ATOM 735 C CA . ARG A 1 94 ? 9.985 -7.454 6.733 1.00 88.56 94 ARG A CA 1
ATOM 736 C C . ARG A 1 94 ? 11.403 -7.336 6.209 1.00 88.56 94 ARG A C 1
ATOM 738 O O . ARG A 1 94 ? 11.607 -6.958 5.056 1.00 88.56 94 ARG A O 1
ATOM 745 N N . ASP A 1 95 ? 12.365 -7.762 7.015 1.00 85.81 95 ASP A N 1
ATOM 746 C CA . ASP A 1 95 ? 13.739 -7.950 6.562 1.00 85.81 95 ASP A CA 1
ATOM 747 C C . ASP A 1 95 ? 13.807 -9.127 5.576 1.00 85.81 95 ASP A C 1
ATOM 749 O O . ASP A 1 95 ? 13.388 -10.248 5.877 1.00 85.81 95 ASP A O 1
ATOM 753 N N . ILE A 1 96 ? 14.323 -8.859 4.378 1.00 80.88 96 ILE A N 1
ATOM 754 C CA . ILE A 1 96 ? 14.467 -9.838 3.290 1.00 80.88 96 ILE A CA 1
ATOM 755 C C . ILE A 1 96 ? 15.924 -9.971 2.832 1.00 80.88 96 ILE A C 1
ATOM 757 O O . ILE A 1 96 ? 16.202 -10.357 1.694 1.00 80.88 96 ILE A O 1
ATOM 761 N N . THR A 1 97 ? 16.881 -9.651 3.705 1.00 74.81 97 THR A N 1
ATOM 762 C CA . THR A 1 97 ? 18.323 -9.767 3.427 1.00 74.81 97 THR A CA 1
ATOM 763 C C . THR A 1 97 ? 18.737 -11.206 3.076 1.00 74.81 97 THR A C 1
ATOM 765 O O . THR A 1 97 ? 19.700 -11.426 2.333 1.00 74.81 97 THR A O 1
ATOM 768 N N . ASP A 1 98 ? 17.973 -12.197 3.541 1.00 71.88 98 ASP A N 1
ATOM 769 C CA . ASP A 1 98 ? 18.122 -13.614 3.197 1.00 71.88 98 ASP A CA 1
ATOM 770 C C . ASP A 1 98 ? 17.753 -13.946 1.732 1.00 71.88 98 ASP A C 1
ATOM 772 O O . ASP A 1 98 ? 18.136 -14.999 1.222 1.00 71.88 98 ASP A O 1
ATOM 776 N N . GLY A 1 99 ? 17.089 -13.027 1.023 1.00 68.62 99 GLY A N 1
ATOM 777 C CA . GLY A 1 99 ? 16.669 -13.170 -0.370 1.00 68.62 99 GLY A CA 1
ATOM 778 C C . GLY A 1 99 ? 15.250 -13.716 -0.569 1.00 68.62 99 GLY A C 1
ATOM 779 O O . GLY A 1 99 ? 14.853 -13.913 -1.719 1.00 68.62 99 GLY A O 1
ATOM 780 N N . ASN A 1 100 ? 14.470 -13.929 0.498 1.00 72.56 100 ASN A N 1
ATOM 781 C CA . ASN A 1 100 ? 13.116 -14.495 0.436 1.00 72.56 100 ASN A CA 1
ATOM 782 C C . ASN A 1 100 ? 12.028 -13.445 0.143 1.00 72.56 100 ASN A C 1
ATOM 784 O O . ASN A 1 100 ? 11.142 -13.175 0.957 1.00 72.56 100 ASN A O 1
ATOM 788 N N . ILE A 1 101 ? 12.061 -12.890 -1.065 1.00 74.19 101 ILE A N 1
ATOM 789 C CA . ILE A 1 101 ? 11.180 -11.798 -1.506 1.00 74.19 101 ILE A CA 1
ATOM 790 C C . ILE A 1 101 ? 9.798 -12.329 -1.905 1.00 74.19 101 ILE A C 1
ATOM 792 O O . ILE A 1 101 ? 9.697 -13.350 -2.584 1.00 74.19 101 ILE A O 1
ATOM 796 N N . PHE A 1 102 ? 8.727 -11.643 -1.490 1.00 74.88 102 PHE A N 1
ATOM 797 C CA . PHE A 1 102 ? 7.328 -12.015 -1.743 1.00 74.88 102 PHE A CA 1
ATOM 798 C C . PHE A 1 102 ? 6.916 -13.415 -1.274 1.00 74.88 102 PHE A C 1
ATOM 800 O O . PHE A 1 102 ? 5.834 -13.899 -1.614 1.00 74.88 102 PHE A O 1
ATOM 807 N N . SER A 1 103 ? 7.733 -14.052 -0.434 1.00 79.88 103 SER A N 1
ATOM 808 C CA . SER A 1 103 ? 7.415 -15.344 0.165 1.00 79.88 103 SER A CA 1
ATOM 809 C C . SER A 1 103 ? 6.193 -15.243 1.088 1.00 79.88 103 SER A C 1
ATOM 811 O O . SER A 1 103 ? 5.738 -14.148 1.451 1.00 79.88 103 SER A O 1
ATOM 813 N N . ARG A 1 104 ? 5.631 -16.402 1.458 1.00 82.44 104 ARG A N 1
ATOM 814 C CA . ARG A 1 104 ? 4.528 -16.472 2.423 1.00 82.44 104 ARG A CA 1
ATOM 815 C C . ARG A 1 104 ? 4.952 -15.766 3.714 1.00 82.44 104 ARG A C 1
ATOM 817 O O . ARG A 1 104 ? 6.047 -15.997 4.218 1.00 82.44 104 ARG A O 1
ATOM 824 N N . ILE A 1 105 ? 4.074 -14.904 4.212 1.00 84.38 105 ILE A N 1
ATOM 825 C CA . ILE A 1 105 ? 4.285 -14.154 5.448 1.00 84.38 105 ILE A CA 1
ATOM 826 C C . ILE A 1 105 ? 3.867 -15.053 6.613 1.00 84.38 105 ILE A C 1
ATOM 828 O O . ILE A 1 105 ? 2.728 -15.526 6.641 1.00 84.38 105 ILE A O 1
ATOM 832 N N . ASP A 1 106 ? 4.792 -15.297 7.539 1.00 84.94 106 ASP A N 1
ATOM 833 C CA . ASP A 1 106 ? 4.496 -15.858 8.857 1.00 84.94 106 ASP A CA 1
ATOM 834 C C . ASP A 1 106 ? 4.382 -14.698 9.858 1.00 84.94 106 ASP A C 1
ATOM 836 O O . ASP A 1 106 ? 5.404 -14.074 10.149 1.00 84.94 106 ASP A O 1
ATOM 840 N N . PRO A 1 107 ? 3.179 -14.394 10.384 1.00 82.56 107 PRO A N 1
ATOM 841 C CA . PRO A 1 107 ? 2.977 -13.264 11.287 1.00 82.56 107 PRO A CA 1
ATOM 842 C C . PRO A 1 107 ? 3.791 -13.307 12.580 1.00 82.56 107 PRO A C 1
ATOM 844 O O . PRO A 1 107 ? 3.888 -12.291 13.256 1.00 82.56 107 PRO A O 1
ATOM 847 N N . ARG A 1 108 ? 4.350 -14.469 12.943 1.00 83.31 108 ARG A N 1
ATOM 848 C CA . ARG A 1 108 ? 5.142 -14.659 14.166 1.00 83.31 108 ARG A CA 1
ATOM 849 C C . ARG A 1 108 ? 6.651 -14.617 13.927 1.00 83.31 108 ARG A C 1
ATOM 851 O O . ARG A 1 108 ? 7.412 -14.980 14.816 1.00 83.31 108 ARG A O 1
ATOM 858 N N . SER A 1 109 ? 7.094 -14.260 12.724 1.00 85.44 109 SER A N 1
ATOM 859 C CA . SER A 1 109 ? 8.519 -14.201 12.413 1.00 85.44 109 SER A CA 1
ATOM 860 C C . SER A 1 109 ? 9.175 -12.966 13.026 1.00 85.44 109 SER A C 1
ATOM 862 O O . SER A 1 109 ? 8.749 -11.848 12.759 1.00 85.44 109 SER A O 1
ATOM 864 N N . ASP A 1 110 ? 10.299 -13.168 13.718 1.00 84.38 110 ASP A N 1
ATOM 865 C CA . ASP A 1 110 ? 11.134 -12.091 14.280 1.00 84.38 110 ASP A CA 1
ATOM 866 C C . ASP A 1 110 ? 11.701 -11.128 13.216 1.00 84.38 110 ASP A C 1
ATOM 868 O O . ASP A 1 110 ? 12.212 -10.059 13.541 1.00 84.38 110 ASP A O 1
ATOM 872 N N . SER A 1 111 ? 11.633 -11.506 11.934 1.00 84.81 111 SER A N 1
ATOM 873 C CA . SER A 1 111 ? 12.046 -10.659 10.806 1.00 84.81 111 SER A CA 1
ATOM 874 C C . SER A 1 111 ? 10.990 -9.631 10.397 1.00 84.81 111 SER A C 1
ATOM 876 O O . SER A 1 111 ? 11.241 -8.856 9.474 1.00 84.81 111 SER A O 1
ATOM 878 N N . ILE A 1 112 ? 9.811 -9.647 11.028 1.00 89.62 112 ILE A N 1
ATOM 879 C CA . ILE A 1 112 ? 8.650 -8.858 10.624 1.00 89.62 112 ILE A CA 1
ATOM 880 C C . ILE A 1 112 ? 8.233 -7.915 11.741 1.00 89.62 112 ILE A C 1
ATOM 882 O O . ILE A 1 112 ? 8.094 -8.303 12.896 1.00 89.62 112 ILE A O 1
ATOM 886 N N . GLN A 1 113 ? 7.977 -6.672 11.361 1.00 90.38 113 GLN A N 1
ATOM 887 C CA . GLN A 1 113 ? 7.416 -5.644 12.213 1.00 90.38 113 GLN A CA 1
ATOM 888 C C . GLN A 1 113 ? 6.086 -5.172 11.644 1.00 90.38 113 GLN A C 1
ATOM 890 O O . GLN A 1 113 ? 5.911 -5.040 10.429 1.00 90.38 113 GLN A O 1
ATOM 895 N N . TYR A 1 114 ? 5.147 -4.908 12.544 1.00 92.12 114 TYR A N 1
ATOM 896 C CA . TYR A 1 114 ? 3.815 -4.427 12.219 1.00 92.12 114 TYR A CA 1
ATOM 897 C C . TYR A 1 114 ? 3.594 -3.063 12.859 1.00 92.12 114 TYR A C 1
ATOM 899 O O . TYR A 1 114 ? 3.994 -2.815 13.993 1.00 92.12 114 TYR A O 1
ATOM 907 N N . PHE A 1 115 ? 2.9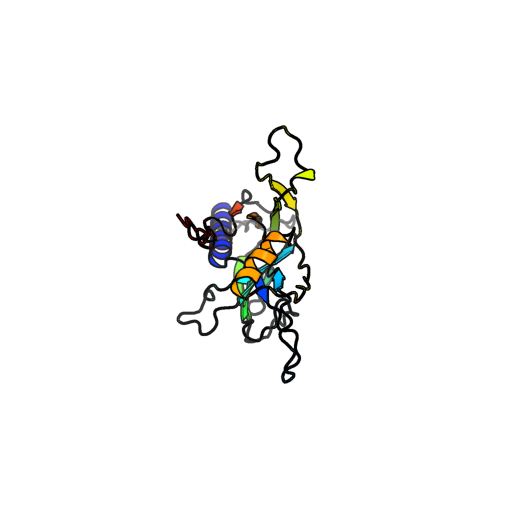49 -2.176 12.111 1.00 89.88 115 PHE A N 1
ATOM 908 C CA . PHE A 1 115 ? 2.617 -0.833 12.551 1.00 89.88 115 PHE A CA 1
ATOM 909 C C . PHE A 1 115 ? 1.155 -0.557 12.244 1.00 89.88 115 PHE A C 1
ATOM 911 O O . PHE A 1 115 ? 0.719 -0.639 11.092 1.00 89.88 115 PHE A O 1
ATOM 918 N N . LEU A 1 116 ? 0.401 -0.186 13.272 1.00 90.44 116 LEU A N 1
ATOM 919 C CA . LEU A 1 116 ? -0.944 0.340 13.109 1.00 90.44 116 LEU A CA 1
ATOM 920 C C . LEU A 1 116 ? -0.857 1.819 12.720 1.00 90.44 116 LEU A C 1
ATOM 922 O O . LEU A 1 116 ? -0.503 2.669 13.534 1.00 90.44 116 LEU A O 1
ATOM 926 N N . LEU A 1 117 ? -1.168 2.130 11.462 1.00 86.50 117 LEU A N 1
ATOM 927 C CA . LEU A 1 117 ? -1.157 3.506 10.956 1.00 86.50 117 LEU A CA 1
ATOM 928 C C . LEU A 1 117 ? -2.481 4.229 11.221 1.00 86.50 117 LEU A C 1
ATOM 930 O O . LEU A 1 117 ? -2.518 5.455 11.303 1.00 86.50 117 LEU A O 1
ATOM 934 N N . ALA A 1 118 ? -3.583 3.481 11.309 1.00 85.94 118 ALA A N 1
ATOM 935 C CA . ALA A 1 118 ? -4.912 4.048 11.491 1.00 85.94 118 ALA A CA 1
ATOM 936 C C . ALA A 1 118 ? -5.905 3.042 12.063 1.00 85.94 118 ALA A C 1
ATOM 938 O O . ALA A 1 118 ? -6.134 2.007 11.450 1.00 85.94 118 ALA A O 1
ATOM 939 N N . GLU A 1 119 ? -6.587 3.393 13.147 1.00 86.38 119 GLU A N 1
ATOM 940 C CA . GLU A 1 119 ? -7.740 2.640 13.654 1.00 86.38 119 GLU A CA 1
ATOM 941 C C . GLU A 1 119 ? -9.038 2.983 12.912 1.00 86.38 119 GLU A C 1
ATOM 943 O O . GLU A 1 119 ? -9.231 4.121 12.461 1.00 86.38 119 GLU A O 1
ATOM 948 N N . ASN A 1 120 ? -9.986 2.040 12.905 1.00 82.75 120 ASN A N 1
ATOM 949 C CA . ASN A 1 120 ? -11.348 2.227 12.382 1.00 82.75 120 ASN A CA 1
ATOM 950 C C . ASN A 1 120 ? -11.392 2.580 10.884 1.00 82.75 120 ASN A C 1
ATOM 952 O O . ASN A 1 120 ? -12.288 3.289 10.421 1.00 82.75 120 ASN A O 1
ATOM 956 N N . ALA A 1 121 ? -10.410 2.106 10.116 1.00 86.44 121 ALA A N 1
ATOM 957 C CA . ALA A 1 121 ? -10.429 2.215 8.667 1.00 86.44 121 ALA A CA 1
ATOM 958 C C . ALA A 1 121 ? -11.395 1.183 8.076 1.00 86.44 121 ALA A C 1
ATOM 960 O O . ALA A 1 121 ? -11.190 -0.019 8.213 1.00 86.44 121 ALA A O 1
ATOM 961 N N . ALA A 1 122 ? -12.440 1.665 7.408 1.00 88.00 122 ALA A N 1
ATOM 962 C CA . ALA A 1 122 ? -13.407 0.832 6.699 1.00 88.00 122 ALA A CA 1
ATOM 963 C C . ALA A 1 122 ? -12.920 0.452 5.300 1.00 88.00 122 ALA A C 1
ATOM 965 O O . ALA A 1 122 ? -13.274 -0.599 4.773 1.00 88.00 122 ALA A O 1
ATOM 966 N N . GLN A 1 123 ? -12.150 1.340 4.666 1.00 91.62 123 GLN A N 1
ATOM 967 C CA . GLN A 1 123 ? -11.702 1.145 3.297 1.00 91.62 123 GLN A CA 1
ATOM 968 C C . GLN A 1 123 ? -10.311 1.730 3.080 1.00 91.62 123 GLN A C 1
ATOM 970 O O . GLN A 1 123 ? -9.998 2.831 3.528 1.00 91.62 123 GLN A O 1
ATOM 975 N N . LEU A 1 124 ? -9.506 0.986 2.333 1.00 94.00 124 LEU A N 1
ATOM 976 C CA . LEU A 1 124 ? -8.228 1.396 1.782 1.00 94.00 124 LEU A CA 1
ATOM 977 C C . LEU A 1 124 ? -8.216 0.887 0.346 1.00 94.00 124 LEU A C 1
ATOM 979 O O . LEU A 1 124 ? -8.348 -0.316 0.125 1.00 94.00 124 LEU A O 1
ATOM 983 N N . LYS A 1 125 ? -8.138 1.798 -0.622 1.00 95.56 125 LYS A N 1
ATOM 984 C CA . LYS A 1 125 ? -8.177 1.458 -2.042 1.00 95.56 125 LYS A CA 1
ATOM 985 C C . LYS A 1 125 ? -7.010 2.074 -2.793 1.00 95.56 125 LYS A C 1
ATOM 987 O O . LYS A 1 125 ? -6.718 3.255 -2.618 1.00 95.56 125 LYS A O 1
ATOM 992 N N . PHE A 1 126 ? -6.406 1.280 -3.669 1.00 95.25 126 PHE A N 1
ATOM 993 C CA . PHE A 1 126 ? -5.285 1.669 -4.508 1.00 95.25 126 PHE A CA 1
ATOM 994 C C . PHE A 1 126 ? -5.630 1.577 -5.993 1.00 95.25 126 PHE A C 1
ATOM 996 O O . PHE A 1 126 ? -6.311 0.649 -6.437 1.00 95.25 126 PHE A O 1
ATOM 1003 N N . ARG A 1 127 ? -5.115 2.531 -6.772 1.00 95.31 127 ARG A N 1
ATOM 1004 C CA . ARG A 1 127 ? -5.025 2.453 -8.236 1.00 95.31 127 ARG A CA 1
ATOM 1005 C C . ARG A 1 127 ? -3.640 2.881 -8.684 1.00 95.31 127 ARG A C 1
ATOM 1007 O O . ARG A 1 127 ? -2.979 3.677 -8.026 1.00 95.31 127 ARG A O 1
ATOM 1014 N N . TYR A 1 128 ? -3.199 2.362 -9.817 1.00 91.12 128 TYR A N 1
ATOM 1015 C CA . TYR A 1 128 ? -1.819 2.466 -10.272 1.00 91.12 128 TYR A CA 1
ATOM 1016 C C . TYR A 1 128 ? -1.773 3.087 -11.658 1.00 91.12 128 TYR A C 1
ATOM 1018 O O . TYR A 1 128 ? -2.444 2.616 -12.575 1.00 91.12 128 TYR A O 1
ATOM 1026 N N . TYR A 1 129 ? -0.965 4.129 -11.828 1.00 89.12 129 TYR A N 1
ATOM 1027 C CA . TYR A 1 129 ? -0.751 4.737 -13.133 1.00 89.12 129 TYR A CA 1
ATOM 1028 C C . TYR A 1 129 ? 0.449 4.086 -13.819 1.00 89.12 129 TYR A C 1
ATOM 1030 O O . TYR A 1 129 ? 1.601 4.291 -13.423 1.00 89.12 129 TYR A O 1
ATOM 1038 N N . LEU A 1 130 ? 0.181 3.290 -14.851 1.00 83.69 130 LEU A N 1
ATOM 1039 C CA . LEU A 1 130 ? 1.206 2.633 -15.655 1.00 83.69 130 LEU A CA 1
ATOM 1040 C C . LEU A 1 130 ? 1.498 3.462 -16.901 1.00 83.69 130 LEU A C 1
ATOM 1042 O O . LEU A 1 130 ? 0.573 3.856 -17.606 1.00 83.69 130 LEU A O 1
ATOM 1046 N N . MET A 1 131 ? 2.781 3.658 -17.211 1.00 77.12 131 MET A N 1
ATOM 1047 C CA . MET A 1 131 ? 3.211 4.219 -18.493 1.00 77.12 131 MET A CA 1
ATOM 1048 C C . MET A 1 131 ? 3.914 3.162 -19.337 1.00 77.12 131 MET A C 1
ATOM 1050 O O . MET A 1 131 ? 4.818 2.466 -18.868 1.00 77.12 131 MET A O 1
ATOM 1054 N N . LYS A 1 132 ? 3.527 3.088 -20.608 1.00 73.56 132 LYS A N 1
ATOM 1055 C CA . LYS A 1 132 ? 4.177 2.267 -21.628 1.00 73.56 132 LYS A CA 1
ATOM 1056 C C . LYS A 1 132 ? 4.760 3.171 -22.702 1.00 73.56 132 LYS A C 1
ATOM 1058 O O . LYS A 1 132 ? 4.118 4.124 -23.134 1.00 73.56 132 LYS A O 1
ATOM 1063 N N . LYS A 1 133 ? 5.986 2.874 -23.125 1.00 70.69 133 LYS A N 1
ATOM 1064 C CA . LYS A 1 133 ? 6.594 3.511 -24.292 1.00 70.69 133 LYS A CA 1
ATOM 1065 C C . LYS A 1 133 ? 5.990 2.885 -25.546 1.00 70.69 133 LYS A C 1
ATOM 1067 O O . LYS A 1 133 ? 6.007 1.661 -25.674 1.00 70.69 133 LYS A O 1
ATOM 1072 N N . LEU A 1 134 ? 5.476 3.717 -26.443 1.00 65.75 134 LEU A N 1
ATOM 1073 C CA . LEU A 1 134 ? 4.937 3.252 -27.712 1.00 65.75 134 LEU A CA 1
ATOM 1074 C C . LEU A 1 134 ? 6.098 2.984 -28.683 1.00 65.75 134 LEU A C 1
ATOM 1076 O O . LEU A 1 134 ? 7.022 3.803 -28.777 1.00 65.75 134 LEU A O 1
ATOM 1080 N N . PRO A 1 135 ? 6.122 1.829 -29.369 1.00 63.22 135 PRO A N 1
ATOM 1081 C CA . PRO A 1 135 ? 7.081 1.600 -30.435 1.00 63.22 135 PRO A CA 1
ATOM 1082 C C . PRO A 1 135 ? 6.800 2.570 -31.598 1.00 63.22 135 PRO A C 1
ATOM 1084 O O . PRO A 1 135 ? 5.641 2.900 -31.840 1.00 63.22 135 PRO A O 1
ATOM 1087 N N . PRO A 1 136 ? 7.820 2.980 -32.377 1.00 60.97 136 PRO A N 1
ATOM 1088 C CA . PRO A 1 136 ? 7.656 3.957 -33.466 1.00 60.97 136 PRO A CA 1
ATOM 1089 C C . PRO A 1 136 ? 6.615 3.578 -34.535 1.00 60.97 136 PRO A C 1
ATOM 1091 O O . PRO A 1 136 ? 6.177 4.424 -35.304 1.00 60.97 136 PRO A O 1
ATOM 1094 N N . GLN A 1 137 ? 6.244 2.297 -34.609 1.00 60.59 137 GLN A N 1
ATOM 1095 C CA . GLN A 1 137 ? 5.273 1.739 -35.555 1.00 60.59 137 GLN A CA 1
ATOM 1096 C C . GLN A 1 137 ? 3.812 1.949 -35.119 1.00 60.59 137 GLN A C 1
ATOM 1098 O O . GLN A 1 137 ? 2.927 1.910 -35.964 1.00 60.59 137 GLN A O 1
ATOM 1103 N N . GLU A 1 138 ? 3.568 2.169 -33.823 1.00 55.91 138 GLU A N 1
ATOM 1104 C CA . GLU A 1 138 ? 2.239 2.405 -33.229 1.00 55.91 138 GLU A CA 1
ATOM 1105 C C . GLU A 1 138 ? 1.950 3.910 -33.045 1.00 55.91 138 GLU A C 1
ATOM 1107 O O . GLU A 1 138 ? 0.933 4.291 -32.473 1.00 55.91 138 GLU A O 1
ATOM 1112 N N . VAL A 1 139 ? 2.857 4.773 -33.517 1.00 58.06 139 VAL A N 1
ATOM 1113 C CA . VAL A 1 139 ? 2.743 6.233 -33.460 1.00 58.06 139 VAL A CA 1
ATOM 1114 C C . VAL A 1 139 ? 1.950 6.733 -34.671 1.00 58.06 139 VAL A C 1
ATOM 1116 O O . VAL A 1 13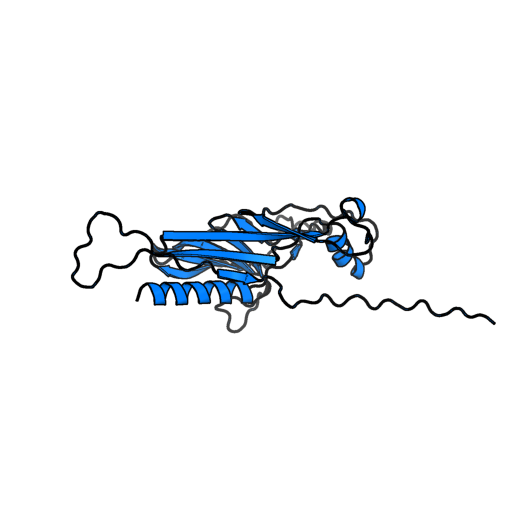9 ? 2.451 6.722 -35.796 1.00 58.06 139 VAL A O 1
ATOM 1119 N N . GLU A 1 140 ? 0.720 7.201 -34.451 1.00 56.16 140 GLU A N 1
ATOM 1120 C CA . GLU A 1 140 ? -0.038 7.955 -35.456 1.00 56.16 140 GLU A CA 1
ATOM 1121 C C . GLU A 1 140 ? 0.407 9.433 -35.443 1.00 56.16 140 GLU A C 1
ATOM 1123 O O . GLU A 1 140 ? 0.312 10.113 -34.421 1.00 56.16 140 GLU A O 1
ATOM 1128 N N . GLY A 1 141 ? 0.928 9.934 -36.572 1.00 58.84 141 GLY A N 1
ATOM 1129 C CA . GLY A 1 141 ? 1.346 11.334 -36.746 1.00 58.84 141 GLY A CA 1
ATOM 1130 C C . GLY A 1 141 ? 2.542 11.525 -37.692 1.00 58.84 141 GLY A C 1
ATOM 1131 O O . GLY A 1 141 ? 3.263 10.575 -37.997 1.00 58.84 141 GLY A O 1
ATOM 1132 N N . GLU A 1 142 ? 2.757 12.760 -38.169 1.00 55.53 142 GLU A N 1
ATOM 1133 C CA . GLU A 1 142 ? 3.863 13.115 -39.086 1.00 55.53 142 GLU A CA 1
ATOM 1134 C C . GLU A 1 142 ? 5.254 12.977 -38.439 1.00 55.53 142 GLU A C 1
ATOM 1136 O O . GLU A 1 142 ? 6.243 12.749 -39.136 1.00 55.53 142 GLU A O 1
ATOM 1141 N N . ASP A 1 143 ? 5.333 13.030 -37.106 1.00 57.06 143 ASP A N 1
ATOM 1142 C CA . ASP A 1 143 ? 6.591 13.123 -36.363 1.00 57.06 143 ASP A CA 1
ATOM 1143 C C . ASP A 1 143 ? 6.989 11.782 -35.710 1.00 57.06 143 ASP A C 1
ATOM 1145 O O . ASP A 1 143 ? 6.954 11.587 -34.493 1.00 57.06 143 ASP A O 1
ATOM 1149 N N . LYS A 1 144 ? 7.375 10.812 -36.549 1.00 55.81 144 LYS A N 1
ATOM 1150 C CA . LYS A 1 144 ? 7.753 9.435 -36.150 1.00 55.81 144 LYS A CA 1
ATOM 1151 C C . LYS A 1 144 ? 9.000 9.337 -35.252 1.00 55.81 144 LYS A C 1
ATOM 1153 O O . LYS A 1 144 ? 9.345 8.244 -34.803 1.00 55.81 144 LYS A O 1
ATOM 1158 N N . ASN A 1 145 ? 9.680 10.457 -34.998 1.00 55.00 145 ASN A N 1
ATOM 1159 C CA . ASN A 1 145 ? 10.891 10.534 -34.178 1.00 55.00 145 ASN A CA 1
ATOM 1160 C C . ASN A 1 145 ? 10.631 10.990 -32.731 1.00 55.00 145 ASN A C 1
ATOM 1162 O O . ASN A 1 145 ? 11.540 10.916 -31.901 1.00 55.00 145 ASN A O 1
ATOM 1166 N N . ALA A 1 146 ? 9.414 11.434 -32.397 1.00 55.56 146 ALA A N 1
ATOM 1167 C CA . ALA A 1 146 ? 9.064 11.793 -31.028 1.00 55.56 146 ALA A CA 1
ATOM 1168 C C . ALA A 1 146 ? 8.835 10.529 -30.177 1.00 55.56 146 ALA A C 1
ATOM 1170 O O . ALA A 1 146 ? 8.065 9.639 -30.535 1.00 55.56 146 ALA A O 1
ATOM 1171 N N . LEU A 1 147 ? 9.495 10.443 -29.018 1.00 58.22 147 LEU A N 1
ATOM 1172 C CA . LEU A 1 147 ? 9.214 9.410 -28.017 1.00 58.22 147 LEU A CA 1
ATOM 1173 C C . LEU A 1 147 ? 7.776 9.580 -27.505 1.00 58.22 147 LEU A C 1
ATOM 1175 O O . LEU A 1 147 ? 7.518 10.474 -26.702 1.00 58.22 147 LEU A O 1
ATOM 1179 N N . GLN A 1 148 ? 6.854 8.720 -27.940 1.00 66.56 148 GLN A N 1
ATOM 1180 C CA . GLN A 1 148 ? 5.475 8.721 -27.453 1.00 66.56 148 GLN A CA 1
ATOM 1181 C C . GLN A 1 148 ? 5.272 7.709 -26.318 1.00 66.56 148 GLN A C 1
ATOM 1183 O O . GLN A 1 148 ? 5.832 6.608 -26.313 1.00 66.56 148 GLN A O 1
ATOM 1188 N N . PHE A 1 149 ? 4.453 8.093 -25.339 1.00 73.12 149 PHE A N 1
ATOM 1189 C CA . PHE A 1 149 ? 4.100 7.280 -24.178 1.00 73.12 149 PHE A CA 1
ATOM 1190 C C . PHE A 1 149 ? 2.577 7.189 -24.062 1.00 73.12 149 PHE A C 1
ATOM 1192 O O . PHE A 1 149 ? 1.887 8.189 -24.231 1.00 73.12 149 PHE A O 1
ATOM 1199 N N . SER A 1 150 ? 2.062 6.010 -23.715 1.00 77.81 150 SER A N 1
ATOM 1200 C CA . SER A 1 150 ? 0.660 5.806 -23.343 1.00 77.81 150 SER A CA 1
ATOM 1201 C C . SER A 1 150 ? 0.559 5.533 -21.847 1.00 77.81 150 SER A C 1
ATOM 1203 O O . SER A 1 150 ? 1.259 4.653 -21.332 1.00 77.81 150 SER A O 1
ATOM 1205 N N . GLY A 1 151 ? -0.323 6.251 -21.158 1.00 83.25 151 GLY A N 1
ATOM 1206 C CA . GLY A 1 151 ? -0.588 6.059 -19.738 1.00 83.25 151 GLY A CA 1
ATOM 1207 C C . GLY A 1 151 ? -1.995 5.537 -19.478 1.00 83.25 151 GLY A C 1
ATOM 1208 O O . GLY A 1 151 ? -2.933 5.925 -20.168 1.00 83.25 151 GLY A O 1
ATOM 1209 N N . GLN A 1 152 ? -2.151 4.671 -18.479 1.00 87.44 152 GLN A N 1
ATOM 1210 C CA . GLN A 1 152 ? -3.463 4.195 -18.040 1.00 87.44 152 GLN A CA 1
ATOM 1211 C C . GLN A 1 152 ? -3.492 3.934 -16.534 1.00 87.44 152 GLN A C 1
ATOM 1213 O O . GLN A 1 152 ? -2.507 3.475 -15.951 1.00 87.44 152 GLN A O 1
ATOM 1218 N N . TRP A 1 153 ? -4.646 4.193 -15.923 1.00 92.50 153 TRP A N 1
ATOM 1219 C CA . TRP A 1 153 ? -4.935 3.782 -14.553 1.00 92.50 153 TRP A CA 1
ATOM 1220 C C . TRP A 1 153 ? -5.439 2.343 -14.528 1.00 92.50 153 TRP A C 1
ATOM 1222 O O . TRP A 1 153 ? -6.369 2.001 -15.257 1.00 92.50 153 TRP A O 1
ATOM 1232 N N . VAL A 1 154 ? -4.853 1.519 -13.666 1.00 91.31 154 VAL A N 1
ATOM 1233 C CA . VAL A 1 154 ? -5.241 0.121 -13.451 1.00 91.31 154 VAL A CA 1
ATOM 1234 C C . VAL A 1 154 ? -5.438 -0.151 -11.964 1.00 91.31 154 VAL A C 1
ATOM 1236 O O . VAL A 1 154 ? -4.835 0.512 -11.125 1.00 91.31 154 VAL A O 1
ATOM 1239 N N . ASP A 1 155 ? -6.241 -1.156 -11.629 1.00 93.31 155 ASP A N 1
ATOM 1240 C CA . ASP A 1 155 ? -6.532 -1.500 -10.228 1.00 93.31 155 ASP A CA 1
ATOM 1241 C C . ASP A 1 155 ? -5.600 -2.595 -9.680 1.00 93.31 155 ASP A C 1
ATOM 1243 O O . ASP A 1 155 ? -5.650 -2.923 -8.496 1.00 93.31 155 ASP A O 1
ATOM 1247 N N . ARG A 1 156 ? -4.762 -3.195 -10.540 1.00 89.94 156 ARG A N 1
ATOM 1248 C CA . ARG A 1 156 ? -3.805 -4.245 -10.167 1.00 89.94 156 ARG A CA 1
ATOM 1249 C C . ARG A 1 156 ? -2.510 -4.160 -10.965 1.00 89.94 156 ARG A C 1
ATOM 1251 O O . ARG A 1 156 ? -2.521 -3.810 -12.145 1.00 89.94 156 ARG A O 1
ATOM 1258 N N . VAL A 1 157 ? -1.412 -4.546 -10.324 1.00 84.81 157 VAL A N 1
ATOM 1259 C CA . VAL A 1 157 ? -0.074 -4.686 -10.906 1.00 84.81 157 VAL A CA 1
ATOM 1260 C C . VAL A 1 157 ? 0.510 -5.997 -10.394 1.00 84.81 157 VAL A C 1
ATOM 1262 O O . VAL A 1 157 ? 0.759 -6.139 -9.202 1.00 84.81 157 VAL A O 1
ATOM 1265 N N . SER A 1 158 ? 0.704 -6.967 -11.282 1.00 74.81 158 SER A N 1
ATOM 1266 C CA . SER A 1 158 ? 1.244 -8.280 -10.929 1.00 74.81 158 SER A CA 1
ATOM 1267 C C . SER A 1 158 ? 2.747 -8.367 -11.169 1.00 74.81 158 SER A C 1
ATOM 1269 O O . SER A 1 158 ? 3.280 -7.766 -12.104 1.00 74.81 158 SER A O 1
ATOM 1271 N N . ILE A 1 159 ? 3.412 -9.193 -10.364 1.00 65.50 159 ILE A N 1
ATOM 1272 C CA . ILE A 1 159 ? 4.808 -9.572 -10.571 1.00 65.50 159 ILE A CA 1
ATOM 1273 C C . ILE A 1 159 ? 4.874 -10.500 -11.786 1.00 65.50 159 ILE A C 1
ATOM 1275 O O . ILE A 1 159 ? 4.473 -11.662 -11.721 1.00 65.50 159 ILE A O 1
ATOM 1279 N N . GLU A 1 160 ? 5.410 -10.011 -12.899 1.00 55.38 160 GLU A N 1
ATOM 1280 C CA . GLU A 1 160 ? 5.826 -10.883 -13.995 1.00 55.38 160 GLU A CA 1
ATOM 1281 C C . GLU A 1 160 ? 7.298 -11.264 -13.794 1.00 55.38 160 GLU A C 1
ATOM 1283 O O . GLU A 1 160 ? 8.185 -10.410 -13.719 1.00 55.38 160 GLU A O 1
ATOM 1288 N N . THR A 1 161 ? 7.572 -12.565 -13.664 1.00 49.53 161 THR A N 1
ATOM 1289 C CA . THR A 1 161 ? 8.947 -13.073 -13.572 1.00 49.53 161 THR A CA 1
ATOM 1290 C C . THR A 1 161 ? 9.595 -13.022 -14.953 1.00 49.53 161 THR A C 1
ATOM 1292 O O . THR A 1 161 ? 9.196 -13.737 -15.872 1.00 49.53 161 THR A O 1
ATOM 1295 N N . PHE A 1 162 ? 10.622 -12.186 -15.121 1.00 47.91 162 PHE A N 1
ATOM 1296 C CA . PHE A 1 162 ? 11.331 -12.078 -16.393 1.00 47.91 162 PHE A CA 1
ATOM 1297 C C . PHE A 1 162 ? 12.584 -12.964 -16.415 1.00 47.91 162 PHE A C 1
ATOM 1299 O O . PHE A 1 162 ? 13.445 -12.890 -15.534 1.00 47.91 162 PHE A O 1
ATOM 1306 N N . LYS A 1 163 ? 12.719 -13.793 -17.457 1.00 43.41 163 LYS A N 1
ATOM 1307 C CA . LYS A 1 163 ? 13.961 -14.522 -17.749 1.00 43.41 163 LYS A CA 1
ATOM 1308 C C . LYS A 1 163 ? 14.852 -13.650 -18.634 1.00 43.41 163 LYS A C 1
ATOM 1310 O O . LYS A 1 163 ? 14.622 -13.549 -19.834 1.00 43.41 163 LYS A O 1
ATOM 1315 N N . GLN A 1 164 ? 15.883 -13.042 -18.051 1.00 43.88 164 GLN A N 1
ATOM 1316 C CA . GLN A 1 164 ? 16.899 -12.315 -18.814 1.00 43.88 164 GLN A CA 1
ATOM 1317 C C . GLN A 1 164 ? 17.769 -13.310 -19.600 1.00 43.88 164 GLN A C 1
ATOM 1319 O O . GLN A 1 164 ? 18.397 -14.187 -19.007 1.00 43.88 164 GLN A O 1
ATOM 1324 N N . SER A 1 165 ? 17.802 -13.208 -20.933 1.00 40.12 165 SER A N 1
ATOM 1325 C CA . SER A 1 165 ? 18.687 -14.040 -21.759 1.00 40.12 165 SER A CA 1
ATOM 1326 C C . SER A 1 165 ? 20.148 -13.642 -21.529 1.00 40.12 165 SER A C 1
ATOM 1328 O O . SER A 1 165 ? 20.485 -12.466 -21.649 1.00 40.12 165 SER A O 1
ATOM 1330 N N . GLN A 1 166 ? 21.026 -14.610 -21.257 1.00 43.44 166 GLN A N 1
ATOM 1331 C CA . GLN A 1 166 ? 22.457 -14.413 -20.963 1.00 43.44 166 GLN A CA 1
ATOM 1332 C C . GLN A 1 166 ? 23.323 -13.976 -22.168 1.00 43.44 166 GLN A C 1
ATOM 1334 O O . GLN A 1 166 ? 24.538 -14.175 -22.170 1.00 43.44 166 GLN A O 1
ATOM 1339 N N . ALA A 1 167 ? 22.743 -13.380 -23.209 1.00 35.69 167 ALA A N 1
ATOM 1340 C CA . ALA A 1 167 ? 23.494 -12.973 -24.390 1.00 35.69 167 ALA A CA 1
ATOM 1341 C C . ALA A 1 167 ? 24.308 -11.690 -24.116 1.00 35.69 167 ALA A C 1
ATOM 1343 O O . ALA A 1 167 ? 23.820 -10.574 -24.253 1.00 35.69 167 ALA A O 1
ATOM 1344 N N . SER A 1 168 ? 25.555 -11.889 -23.679 1.00 40.47 168 SER A N 1
ATOM 1345 C CA . SER A 1 168 ? 26.734 -11.055 -23.966 1.00 40.47 168 SER A CA 1
ATOM 1346 C C . SER A 1 168 ? 26.673 -9.535 -23.737 1.00 40.47 168 SER A C 1
ATOM 1348 O O . SER A 1 168 ? 27.423 -8.816 -24.396 1.00 40.47 168 SER A O 1
ATOM 1350 N N . SER A 1 169 ? 25.864 -9.005 -22.814 1.00 40.62 169 SER A N 1
ATOM 1351 C CA . SER A 1 169 ? 25.994 -7.594 -22.419 1.00 40.62 169 SER A CA 1
ATOM 1352 C C . SER A 1 169 ? 26.851 -7.438 -21.158 1.00 40.62 169 SER A C 1
ATOM 1354 O O . SER A 1 169 ? 26.623 -8.066 -20.115 1.00 40.62 169 SER A O 1
ATOM 1356 N N . SER A 1 170 ? 27.909 -6.631 -21.291 1.00 46.28 170 SER A N 1
ATOM 1357 C CA . SER A 1 170 ? 28.785 -6.205 -20.199 1.00 46.28 170 SER A CA 1
ATOM 1358 C C . SER A 1 170 ? 27.945 -5.658 -19.039 1.00 46.28 170 SER A C 1
ATOM 1360 O O . SER A 1 170 ? 26.888 -5.065 -19.248 1.00 46.28 170 SER A O 1
ATOM 1362 N N . GLN A 1 171 ? 28.389 -5.859 -17.794 1.00 47.12 171 GLN A N 1
ATOM 1363 C CA . GLN A 1 171 ? 27.628 -5.538 -16.571 1.00 47.12 171 GLN A CA 1
ATOM 1364 C C . GLN A 1 171 ? 27.001 -4.128 -16.549 1.00 47.12 171 GLN A C 1
ATOM 1366 O O . GLN A 1 171 ? 25.938 -3.956 -15.954 1.00 47.12 171 GLN A O 1
ATOM 1371 N N . LYS A 1 172 ? 27.608 -3.142 -17.230 1.00 42.28 172 LYS A N 1
ATOM 1372 C CA . LYS A 1 172 ? 27.089 -1.768 -17.361 1.00 42.28 172 LYS A CA 1
ATOM 1373 C C . LYS A 1 172 ? 25.841 -1.641 -18.253 1.00 42.28 172 LYS A C 1
ATOM 1375 O O . LYS A 1 172 ? 25.026 -0.761 -18.001 1.00 42.28 172 LYS A O 1
ATOM 1380 N N . ASN A 1 173 ? 25.644 -2.521 -19.237 1.00 43.09 173 ASN A N 1
ATOM 1381 C CA . ASN A 1 173 ? 24.534 -2.437 -20.198 1.00 43.09 173 ASN A CA 1
ATOM 1382 C C . ASN A 1 173 ? 23.277 -3.212 -19.767 1.00 43.09 173 ASN A C 1
ATOM 1384 O O . ASN A 1 173 ? 22.188 -2.933 -20.256 1.00 43.09 173 ASN A O 1
ATOM 1388 N N . ARG A 1 174 ? 23.376 -4.107 -18.774 1.00 44.69 174 ARG A N 1
ATOM 1389 C CA . ARG A 1 174 ? 22.255 -4.964 -18.336 1.00 44.69 174 ARG A CA 1
ATOM 1390 C C . ARG A 1 174 ? 21.032 -4.210 -17.801 1.00 44.69 174 ARG A C 1
ATOM 1392 O O . ARG A 1 174 ? 19.918 -4.710 -17.931 1.00 44.69 174 ARG A O 1
ATOM 1399 N N . ILE A 1 175 ? 21.230 -3.050 -17.169 1.00 43.97 175 ILE A N 1
ATOM 1400 C CA . ILE A 1 175 ? 20.137 -2.211 -16.636 1.00 43.97 175 ILE A CA 1
ATOM 1401 C C . ILE A 1 175 ? 19.410 -1.501 -17.786 1.00 43.97 175 ILE A C 1
ATOM 1403 O O . ILE A 1 175 ? 18.185 -1.504 -17.845 1.00 43.97 175 ILE A O 1
ATOM 1407 N N . LEU A 1 176 ? 20.171 -0.968 -18.741 1.00 44.16 176 LEU A N 1
ATOM 1408 C CA . LEU A 1 176 ? 19.640 -0.280 -19.919 1.00 44.16 176 LEU A CA 1
ATOM 1409 C C . LEU A 1 176 ? 18.921 -1.250 -20.864 1.00 44.16 176 LEU A C 1
ATOM 1411 O O . LEU A 1 176 ? 17.875 -0.912 -21.413 1.00 44.16 176 LEU A O 1
ATOM 1415 N N . ASP A 1 177 ? 19.443 -2.467 -21.021 1.00 45.75 177 ASP A N 1
ATOM 1416 C CA . ASP A 1 177 ? 18.803 -3.522 -21.811 1.00 45.75 177 ASP A CA 1
ATOM 1417 C C . ASP A 1 177 ? 17.489 -3.988 -21.163 1.00 45.75 177 ASP A C 1
ATOM 1419 O O . ASP A 1 177 ? 16.516 -4.263 -21.866 1.00 45.75 177 ASP A O 1
ATOM 1423 N N . PHE A 1 178 ? 17.422 -4.015 -19.825 1.00 45.44 178 PHE A N 1
ATOM 1424 C CA . PHE A 1 178 ? 16.200 -4.313 -19.071 1.00 45.44 178 PHE A CA 1
ATOM 1425 C C . PHE A 1 178 ? 15.114 -3.253 -19.305 1.00 45.44 178 PHE A C 1
ATOM 1427 O O . PHE A 1 178 ? 13.977 -3.613 -19.596 1.00 45.44 178 PHE A O 1
ATOM 1434 N N . GLU A 1 179 ? 15.449 -1.963 -19.245 1.00 49.78 179 GLU A N 1
ATOM 1435 C CA . GLU A 1 179 ? 14.490 -0.871 -19.481 1.00 49.78 179 GLU A CA 1
ATOM 1436 C C . GLU A 1 179 ? 14.053 -0.752 -20.947 1.00 49.78 179 GLU A C 1
ATOM 1438 O O . GLU A 1 179 ? 12.909 -0.402 -21.227 1.00 49.78 179 GLU A O 1
ATOM 1443 N N . LYS A 1 180 ? 14.949 -1.049 -21.896 1.00 48.31 180 LYS A N 1
ATOM 1444 C CA . LYS A 1 180 ? 14.638 -1.016 -23.335 1.00 48.31 180 LYS A CA 1
ATOM 1445 C C . LYS A 1 180 ? 13.761 -2.184 -23.781 1.00 48.31 180 LYS A C 1
ATOM 1447 O O . LYS A 1 180 ? 12.975 -2.017 -24.710 1.00 48.31 180 LYS A O 1
ATOM 1452 N N . THR A 1 181 ? 13.913 -3.348 -23.150 1.00 45.19 181 THR A N 1
ATOM 1453 C CA . THR A 1 181 ? 13.217 -4.583 -23.545 1.00 45.19 181 THR A CA 1
ATOM 1454 C C . THR A 1 181 ? 11.900 -4.774 -22.786 1.00 45.19 181 THR A C 1
ATOM 1456 O O . THR A 1 181 ? 10.967 -5.366 -23.328 1.00 45.19 181 THR A O 1
ATOM 1459 N N . ASN A 1 182 ? 11.773 -4.250 -21.559 1.00 47.16 182 ASN A N 1
ATOM 1460 C CA . ASN A 1 182 ? 10.553 -4.401 -20.766 1.00 47.16 182 ASN A CA 1
ATOM 1461 C C . ASN A 1 182 ? 9.472 -3.374 -21.116 1.00 47.16 182 ASN A C 1
ATOM 1463 O O . ASN A 1 182 ? 9.664 -2.165 -21.023 1.00 47.16 182 ASN A O 1
ATOM 1467 N N . LYS A 1 183 ? 8.272 -3.880 -21.424 1.00 51.00 183 LYS A N 1
ATOM 1468 C CA . LYS A 1 183 ? 7.043 -3.084 -21.593 1.00 51.00 183 LYS A CA 1
ATOM 1469 C C . LYS A 1 183 ? 6.329 -2.765 -20.268 1.00 51.00 183 LYS A C 1
ATOM 1471 O O . LYS A 1 183 ? 5.282 -2.117 -20.295 1.00 51.00 183 LYS A O 1
ATOM 1476 N N . ILE A 1 184 ? 6.850 -3.226 -19.126 1.00 52.56 184 ILE A N 1
ATOM 1477 C CA . ILE A 1 184 ? 6.255 -3.028 -17.797 1.00 52.56 184 ILE A CA 1
ATOM 1478 C C . ILE A 1 184 ? 7.252 -2.256 -16.936 1.00 52.56 184 ILE A C 1
ATOM 1480 O O . ILE A 1 184 ? 8.331 -2.748 -16.611 1.00 52.56 184 ILE A O 1
ATOM 1484 N N . SER A 1 185 ? 6.887 -1.017 -16.617 1.00 61.38 185 SER A N 1
ATOM 1485 C CA . SER A 1 185 ? 7.612 -0.153 -15.691 1.00 61.38 185 SER A CA 1
ATOM 1486 C C . SER A 1 185 ? 6.943 -0.199 -14.316 1.00 61.38 185 SER A C 1
ATOM 1488 O O . SER A 1 185 ? 5.753 -0.511 -14.219 1.00 61.38 185 SER A O 1
ATOM 1490 N N . LEU A 1 186 ? 7.699 0.116 -13.257 1.00 72.75 186 LEU A N 1
ATOM 1491 C CA . LEU A 1 186 ? 7.100 0.463 -11.965 1.00 72.75 186 LEU A CA 1
ATOM 1492 C C . LEU A 1 186 ? 5.995 1.507 -12.200 1.00 72.75 186 LEU A C 1
ATOM 1494 O O . LEU A 1 186 ? 6.191 2.396 -13.042 1.00 72.75 186 LEU A O 1
ATOM 1498 N N . PRO A 1 187 ? 4.860 1.434 -11.479 1.00 83.31 187 PRO A N 1
ATOM 1499 C CA . PRO A 1 187 ? 3.854 2.480 -11.559 1.00 83.31 187 PRO A CA 1
ATOM 1500 C C . PRO A 1 187 ? 4.496 3.848 -11.360 1.00 83.31 187 PRO A C 1
ATOM 1502 O O . PRO A 1 187 ? 5.398 4.013 -10.545 1.00 83.31 187 PRO A O 1
ATOM 1505 N N . ARG A 1 188 ? 4.059 4.835 -12.135 1.00 83.81 188 ARG A N 1
ATOM 1506 C CA . ARG A 1 188 ? 4.554 6.213 -12.027 1.00 83.81 188 ARG A CA 1
ATOM 1507 C C . ARG A 1 188 ? 3.836 6.985 -10.932 1.00 83.81 188 ARG A C 1
ATOM 1509 O O . ARG A 1 188 ? 4.372 7.960 -10.418 1.00 83.81 188 ARG A O 1
ATOM 1516 N N . ALA A 1 189 ? 2.632 6.547 -10.587 1.00 89.06 189 ALA A N 1
ATOM 1517 C CA . ALA A 1 189 ? 1.875 7.080 -9.475 1.00 8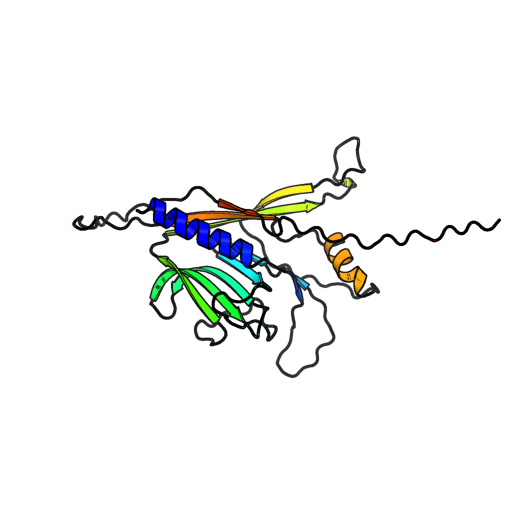9.06 189 ALA A CA 1
ATOM 1518 C C . ALA A 1 189 ? 0.964 6.009 -8.870 1.00 89.06 189 ALA A C 1
ATOM 1520 O O . ALA A 1 189 ? 0.567 5.059 -9.553 1.00 89.06 189 ALA A O 1
ATOM 1521 N N . VAL A 1 190 ? 0.615 6.209 -7.604 1.00 91.94 190 VAL A N 1
ATOM 1522 C CA . VAL A 1 190 ? -0.424 5.471 -6.886 1.00 91.94 190 VAL A CA 1
ATOM 1523 C C . VAL A 1 190 ? -1.486 6.465 -6.448 1.00 91.94 190 VAL A C 1
ATOM 1525 O O . VAL A 1 190 ? -1.166 7.483 -5.844 1.00 91.94 190 VAL A O 1
ATOM 1528 N N . GLU A 1 191 ? -2.741 6.177 -6.752 1.00 94.56 191 GLU A N 1
ATOM 1529 C CA . GLU A 1 191 ? -3.891 6.848 -6.156 1.00 94.56 191 GLU A CA 1
ATOM 1530 C C . GLU A 1 191 ? -4.329 6.047 -4.929 1.00 94.56 191 GLU A C 1
ATOM 1532 O O . GLU A 1 191 ? -4.503 4.832 -5.019 1.00 94.56 191 GLU A O 1
ATOM 1537 N N . ILE A 1 192 ? -4.492 6.724 -3.794 1.00 93.69 192 ILE A N 1
ATOM 1538 C CA . ILE A 1 192 ? -4.893 6.139 -2.514 1.00 93.69 192 ILE A CA 1
ATOM 1539 C C . ILE A 1 192 ? -6.223 6.765 -2.096 1.00 93.69 192 ILE A C 1
ATOM 1541 O O . ILE A 1 192 ? -6.338 7.986 -2.013 1.00 93.69 192 ILE A O 1
ATOM 1545 N N . THR A 1 193 ? -7.219 5.933 -1.807 1.00 93.19 193 THR A N 1
ATOM 1546 C CA . THR A 1 193 ? -8.501 6.338 -1.212 1.00 93.19 193 THR A CA 1
ATOM 1547 C C . THR A 1 193 ? -8.656 5.670 0.146 1.00 93.19 193 THR A C 1
ATOM 1549 O O . THR A 1 193 ? -8.414 4.470 0.270 1.00 93.19 193 THR A O 1
ATOM 1552 N N . ILE A 1 194 ? -9.053 6.435 1.164 1.00 91.50 194 ILE A N 1
ATOM 1553 C CA . ILE A 1 194 ? -9.194 5.950 2.541 1.00 91.50 194 ILE A CA 1
ATOM 1554 C C . ILE A 1 194 ? -10.575 6.340 3.054 1.00 91.50 194 ILE A C 1
ATOM 1556 O O . ILE A 1 194 ? -10.987 7.492 2.915 1.00 91.50 194 ILE A O 1
ATOM 1560 N N . GLY A 1 195 ? -11.273 5.384 3.658 1.00 90.50 195 GLY A N 1
ATOM 1561 C CA . GLY A 1 195 ? -12.527 5.597 4.370 1.00 90.50 195 GLY A CA 1
ATOM 1562 C C . GLY A 1 195 ? -12.385 5.184 5.829 1.00 90.50 195 GLY A C 1
ATOM 1563 O O . GLY A 1 195 ? -11.870 4.099 6.102 1.00 90.50 195 GLY A O 1
ATOM 1564 N N . ILE A 1 196 ? -12.846 6.019 6.761 1.00 89.19 196 ILE A N 1
ATOM 1565 C CA . ILE A 1 196 ? -12.889 5.681 8.192 1.00 89.19 196 ILE A CA 1
ATOM 1566 C C . ILE A 1 196 ? -14.313 5.735 8.727 1.00 89.19 196 ILE A C 1
ATOM 1568 O O . ILE A 1 196 ? -15.099 6.595 8.329 1.00 89.19 196 ILE A O 1
ATOM 1572 N N . ILE A 1 197 ? -14.619 4.841 9.661 1.00 86.56 197 ILE A N 1
ATOM 1573 C CA . ILE A 1 197 ? -15.871 4.882 10.413 1.00 86.56 197 ILE A CA 1
ATOM 1574 C C . ILE A 1 197 ? -15.735 5.996 11.464 1.00 86.56 197 ILE A C 1
ATOM 1576 O O . ILE A 1 197 ? -14.762 5.991 12.234 1.00 86.56 197 ILE A O 1
ATOM 1580 N N . PRO A 1 198 ? -16.631 6.999 11.482 1.00 81.62 198 PRO A N 1
ATOM 1581 C CA . PRO A 1 198 ? -16.615 8.013 12.527 1.00 81.62 198 PRO A CA 1
ATOM 1582 C C . PRO A 1 198 ? -16.849 7.352 13.887 1.00 81.62 198 PRO A C 1
ATOM 1584 O O . PRO A 1 198 ? -17.631 6.416 13.999 1.00 81.62 198 PRO A O 1
ATOM 1587 N N . GLN A 1 199 ? -16.166 7.828 14.929 1.00 75.88 199 GLN A N 1
ATOM 1588 C CA . GLN A 1 199 ? -16.510 7.396 16.281 1.00 75.88 199 GLN A CA 1
ATOM 1589 C C . GLN A 1 199 ? -17.753 8.161 16.761 1.00 75.88 199 GLN A C 1
ATOM 1591 O O . GLN A 1 199 ? -17.881 9.347 16.425 1.00 75.88 199 GLN A O 1
ATOM 1596 N N . PRO A 1 200 ? -18.645 7.514 17.533 1.00 70.00 200 PRO A N 1
ATOM 1597 C CA . PRO A 1 200 ? -19.763 8.193 18.177 1.00 70.00 200 PRO A CA 1
ATOM 1598 C C . PRO A 1 200 ? -19.238 9.323 19.059 1.00 70.00 200 PRO A C 1
ATOM 1600 O O . PRO A 1 200 ? -18.164 9.199 19.662 1.00 70.00 200 PRO A O 1
ATOM 1603 N N . LYS A 1 201 ? -19.976 10.430 19.165 1.00 70.19 201 LYS A N 1
ATOM 1604 C CA . LYS A 1 201 ? -19.583 11.467 20.122 1.00 70.19 201 LYS A CA 1
ATOM 1605 C C . LYS A 1 201 ? -19.758 10.938 21.549 1.00 70.19 201 LYS A C 1
ATOM 1607 O O . LYS A 1 201 ? -20.642 10.118 21.795 1.00 70.19 201 LYS A O 1
ATOM 1612 N N . PRO A 1 202 ? -18.968 11.431 22.518 1.00 66.50 202 PRO A N 1
ATOM 1613 C CA . PRO A 1 202 ? -19.153 11.067 23.917 1.00 66.50 202 PRO A CA 1
ATOM 1614 C C . PRO A 1 202 ? -20.598 11.340 24.369 1.00 66.50 202 PRO A C 1
ATOM 1616 O O . PRO A 1 202 ? -21.025 12.493 24.399 1.00 66.50 202 PRO A O 1
ATOM 1619 N N . GLY A 1 203 ? -21.337 10.281 24.713 1.00 64.62 203 GLY A N 1
ATOM 1620 C CA . GLY A 1 203 ? -22.731 10.358 25.168 1.00 64.62 203 GLY A CA 1
ATOM 1621 C C . GLY A 1 203 ? -23.808 10.119 24.099 1.00 64.62 203 GLY A C 1
ATOM 1622 O O . GLY A 1 203 ? -24.982 10.149 24.452 1.00 64.62 203 GLY A O 1
ATOM 1623 N N . GLU A 1 204 ? -23.446 9.869 22.836 1.00 69.94 204 GLU A N 1
ATOM 1624 C CA . GLU A 1 204 ? -24.373 9.331 21.827 1.00 69.94 204 GLU A CA 1
ATOM 1625 C C . GLU A 1 204 ? -24.400 7.794 21.927 1.00 69.94 204 GLU A C 1
ATOM 1627 O O . GLU A 1 204 ? -23.348 7.149 21.939 1.00 69.94 204 GLU A O 1
ATOM 1632 N N . GLU A 1 205 ? -25.596 7.202 22.029 1.00 56.88 205 GLU A N 1
ATOM 1633 C CA . GLU A 1 205 ? -25.764 5.753 21.878 1.00 56.88 205 GLU A CA 1
ATOM 1634 C C . GLU A 1 205 ? -25.409 5.357 20.441 1.00 56.88 205 GLU A C 1
ATOM 1636 O O . GLU A 1 205 ? -25.745 6.056 19.485 1.00 56.88 205 GLU A O 1
ATOM 1641 N N . VAL A 1 206 ? -24.688 4.246 20.293 1.00 58.78 206 VAL A N 1
ATOM 1642 C CA . VAL A 1 206 ? -24.358 3.689 18.980 1.00 58.78 206 VAL A CA 1
ATOM 1643 C C . VAL A 1 206 ? -25.655 3.148 18.387 1.00 58.78 206 VAL A C 1
ATOM 1645 O O . VAL A 1 206 ? -26.111 2.085 18.799 1.00 58.78 206 VAL A O 1
ATOM 1648 N N . GLU A 1 207 ? -26.273 3.878 17.459 1.00 56.22 207 GLU A N 1
ATOM 1649 C CA . GLU A 1 207 ? -27.351 3.310 16.648 1.00 56.22 207 GLU A CA 1
ATOM 1650 C C . GLU A 1 207 ? -26.791 2.081 15.906 1.00 56.22 207 GLU A C 1
ATOM 1652 O O . GLU A 1 207 ? -25.736 2.149 15.275 1.00 56.22 207 GLU A O 1
ATOM 1657 N N . GLU A 1 208 ? -27.468 0.931 16.024 1.00 51.75 208 GLU A N 1
ATOM 1658 C CA . GLU A 1 208 ? -27.075 -0.342 15.387 1.00 51.75 208 GLU A CA 1
ATOM 1659 C C . GLU A 1 208 ? -27.046 -0.263 13.844 1.00 51.75 208 GLU A C 1
ATOM 1661 O O . GLU A 1 208 ? -26.525 -1.167 13.184 1.00 51.75 208 GLU A O 1
ATOM 1666 N N . GLU A 1 209 ? -27.555 0.824 13.252 1.00 54.28 209 GLU A N 1
ATOM 1667 C CA . GLU A 1 209 ? -27.318 1.167 11.851 1.00 54.28 209 GLU A CA 1
ATOM 1668 C C . GLU A 1 209 ? -25.864 1.624 11.684 1.00 54.28 209 GLU A C 1
ATOM 1670 O O . GLU A 1 209 ? -25.503 2.774 11.923 1.00 54.28 209 GLU A O 1
ATOM 1675 N N . GLY A 1 210 ? -25.006 0.667 11.316 1.00 60.25 210 GLY A N 1
ATOM 1676 C CA . GLY A 1 210 ? -23.567 0.857 11.161 1.00 60.25 210 GLY A CA 1
ATOM 1677 C C . GLY A 1 210 ? -23.211 2.169 10.460 1.00 60.25 210 GLY A C 1
ATOM 1678 O O . GLY A 1 210 ? -23.596 2.404 9.316 1.00 60.25 210 GLY A O 1
ATOM 1679 N N . LEU A 1 211 ? -22.456 3.012 11.165 1.00 70.56 211 LEU A N 1
ATOM 1680 C CA . LEU A 1 211 ? -22.044 4.331 10.697 1.00 70.56 211 LEU A CA 1
ATOM 1681 C C . LEU A 1 211 ? -21.380 4.248 9.315 1.00 70.56 211 LEU A C 1
ATOM 1683 O O . LEU A 1 211 ? -20.410 3.507 9.120 1.00 70.56 211 LEU A O 1
ATOM 1687 N N . GLU A 1 212 ? -21.875 5.042 8.364 1.00 83.31 212 GLU A N 1
ATOM 1688 C CA . GLU A 1 212 ? -21.296 5.085 7.024 1.00 83.31 212 GLU A CA 1
ATOM 1689 C C . GLU A 1 212 ? -19.850 5.614 7.056 1.00 83.31 212 GLU A C 1
ATOM 1691 O O . GLU A 1 212 ? -19.538 6.578 7.770 1.00 83.31 212 GLU A O 1
ATOM 1696 N N . PRO A 1 213 ? -18.938 5.011 6.273 1.00 86.38 213 PRO A N 1
ATOM 1697 C CA . PRO A 1 213 ? -17.561 5.461 6.219 1.00 86.38 213 PRO A CA 1
ATOM 1698 C C . PRO A 1 213 ? -17.450 6.839 5.564 1.00 86.38 213 PRO A C 1
ATOM 1700 O O . PRO A 1 213 ? -17.992 7.097 4.490 1.00 86.38 213 PRO A O 1
ATOM 1703 N N . ILE A 1 214 ? -16.663 7.716 6.186 1.00 89.00 214 ILE A N 1
ATOM 1704 C CA . ILE A 1 214 ? -16.310 9.024 5.635 1.00 89.00 214 ILE A CA 1
ATOM 1705 C C . ILE A 1 214 ? -14.992 8.887 4.882 1.00 89.00 214 ILE A C 1
ATOM 1707 O O . ILE A 1 214 ? -14.002 8.394 5.429 1.00 89.00 214 ILE A O 1
ATOM 1711 N N . PHE A 1 215 ? -14.973 9.364 3.639 1.00 89.31 215 PHE A N 1
ATOM 1712 C CA . PHE A 1 215 ? -13.821 9.258 2.751 1.00 89.31 215 PHE A CA 1
ATOM 1713 C C . PHE A 1 215 ? -12.973 10.525 2.737 1.00 89.31 215 PHE A C 1
ATOM 1715 O O . PHE A 1 215 ? -13.489 11.646 2.760 1.00 89.31 215 PHE A O 1
ATOM 1722 N N . SER A 1 216 ? -11.655 10.352 2.650 1.00 83.94 216 SER A N 1
ATOM 1723 C CA . SER A 1 216 ? -10.772 11.434 2.227 1.00 83.94 216 SER A CA 1
ATOM 1724 C C . SER A 1 216 ? -10.865 11.636 0.709 1.00 83.94 216 SER A C 1
ATOM 1726 O O . SER A 1 216 ? -11.128 10.684 -0.033 1.00 83.94 216 SER A O 1
ATOM 1728 N N . PRO A 1 217 ? -10.604 12.859 0.211 1.00 88.25 217 PRO A N 1
ATOM 1729 C CA . PRO A 1 217 ? -10.274 13.043 -1.195 1.00 88.25 217 PRO A CA 1
ATOM 1730 C C . PRO A 1 217 ? -9.126 12.098 -1.593 1.00 88.25 217 PRO A C 1
ATOM 1732 O O . PRO A 1 217 ? -8.171 11.979 -0.815 1.00 88.25 217 PRO A O 1
ATOM 1735 N N . PRO A 1 218 ? -9.184 11.446 -2.769 1.00 90.06 218 PRO A N 1
ATOM 1736 C CA . PRO A 1 218 ? -8.104 10.586 -3.231 1.00 90.06 218 PRO A CA 1
ATOM 1737 C C . PRO A 1 218 ? -6.774 11.335 -3.310 1.00 90.06 218 PRO A C 1
ATOM 1739 O O . PRO A 1 218 ? -6.715 12.496 -3.723 1.00 90.06 218 PRO A O 1
ATOM 1742 N N . ILE A 1 219 ? -5.697 10.658 -2.925 1.00 91.62 219 ILE A N 1
ATOM 1743 C CA . ILE A 1 219 ? -4.350 11.229 -2.894 1.00 91.62 219 ILE A CA 1
ATOM 1744 C C . ILE A 1 219 ? -3.512 10.543 -3.948 1.00 91.62 219 ILE A C 1
ATOM 1746 O O . ILE A 1 219 ? -3.405 9.321 -3.961 1.00 91.62 219 ILE A O 1
ATOM 1750 N N . ILE A 1 220 ? -2.885 11.341 -4.807 1.00 91.06 220 ILE A N 1
ATOM 1751 C CA . ILE A 1 220 ? -1.971 10.845 -5.829 1.00 91.06 220 ILE A CA 1
ATOM 1752 C C . ILE A 1 220 ? -0.543 10.992 -5.315 1.00 91.06 220 ILE A C 1
ATOM 1754 O O . ILE A 1 220 ? -0.053 12.098 -5.082 1.00 91.06 220 ILE A O 1
ATOM 1758 N N . VAL A 1 221 ? 0.129 9.859 -5.160 1.00 89.19 221 VAL A N 1
ATOM 1759 C CA . VAL A 1 221 ? 1.536 9.767 -4.787 1.00 89.19 221 VAL A CA 1
ATOM 1760 C C . VAL A 1 221 ? 2.331 9.443 -6.040 1.00 89.19 221 VAL A C 1
ATOM 1762 O O . VAL A 1 221 ? 2.158 8.377 -6.627 1.00 89.19 221 VAL A O 1
ATOM 1765 N N . LEU A 1 222 ? 3.204 10.353 -6.465 1.00 85.56 222 LEU A N 1
ATOM 1766 C CA . LEU A 1 222 ? 4.148 10.063 -7.540 1.00 85.56 222 LEU A CA 1
ATOM 1767 C C . LEU A 1 222 ? 5.226 9.112 -7.018 1.00 85.56 222 LEU A C 1
ATOM 1769 O O . LEU A 1 222 ? 5.825 9.364 -5.974 1.00 85.56 222 LEU A O 1
ATOM 1773 N N . LEU A 1 223 ? 5.481 8.037 -7.759 1.00 79.50 223 LEU A N 1
ATOM 1774 C CA . LEU A 1 223 ? 6.583 7.125 -7.477 1.00 79.50 223 LEU A CA 1
ATOM 1775 C C . LEU A 1 223 ? 7.770 7.503 -8.364 1.00 79.50 223 LEU A C 1
ATOM 1777 O O . LEU A 1 223 ? 7.607 7.760 -9.560 1.00 79.50 223 LEU A O 1
ATOM 1781 N N . ASN A 1 224 ? 8.976 7.503 -7.795 1.00 67.44 224 ASN A N 1
ATOM 1782 C CA . ASN A 1 224 ? 10.229 7.769 -8.517 1.00 67.44 224 ASN A CA 1
ATOM 1783 C C . ASN A 1 224 ? 10.269 9.130 -9.252 1.00 67.44 224 ASN A C 1
ATOM 1785 O O . ASN A 1 224 ? 10.965 9.286 -10.258 1.00 67.44 224 ASN A O 1
ATOM 1789 N N . SER A 1 225 ? 9.523 10.131 -8.774 1.00 50.66 225 SER A N 1
ATOM 1790 C CA . SER A 1 225 ? 9.556 11.498 -9.306 1.00 50.66 225 SER A CA 1
ATOM 1791 C C . SER A 1 225 ? 10.881 12.185 -8.960 1.00 50.66 225 SER A C 1
ATOM 1793 O O . SER A 1 225 ? 11.168 12.391 -7.785 1.00 50.66 225 SER A O 1
ATOM 1795 N N . GLY A 1 226 ? 11.669 12.556 -9.976 1.00 39.97 226 GLY A N 1
ATOM 1796 C CA . GLY A 1 226 ? 12.931 13.298 -9.817 1.00 39.97 226 GLY A CA 1
ATOM 1797 C C . GLY A 1 226 ? 14.215 12.473 -9.974 1.00 39.97 226 GLY A C 1
ATOM 1798 O O . GLY A 1 226 ? 15.301 13.042 -9.938 1.00 39.97 226 GLY A O 1
ATOM 1799 N N . MET A 1 227 ? 14.121 11.159 -10.200 1.00 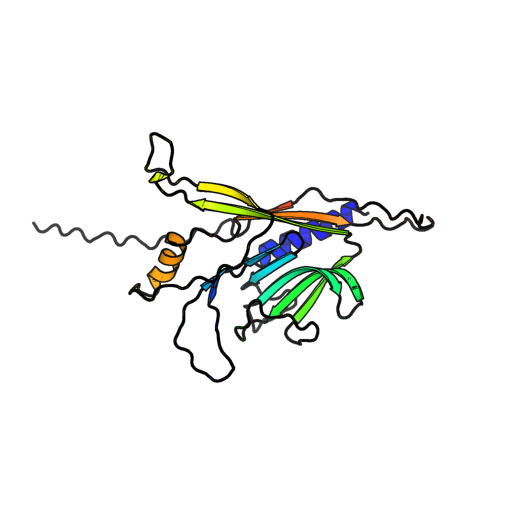46.81 227 MET A N 1
ATOM 1800 C CA . MET A 1 227 ? 15.281 10.353 -10.594 1.00 46.81 227 MET A CA 1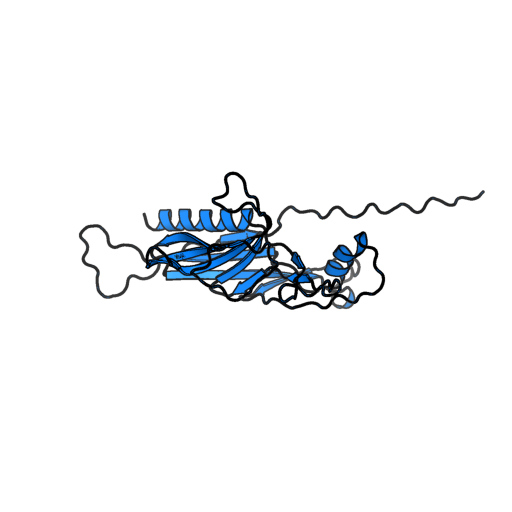
ATOM 1801 C C . MET A 1 227 ? 15.503 10.462 -12.106 1.00 46.81 227 MET A C 1
ATOM 1803 O O . MET A 1 227 ? 14.886 9.745 -12.895 1.00 46.81 227 MET A O 1
ATOM 1807 N N . GLU A 1 228 ? 16.394 11.360 -12.523 1.00 37.34 228 GLU A N 1
ATOM 1808 C CA . GLU A 1 228 ? 17.017 11.259 -13.841 1.00 37.34 228 GLU A CA 1
ATOM 1809 C C . GLU A 1 228 ? 18.082 10.162 -13.783 1.00 37.34 228 GLU A C 1
ATOM 1811 O O . GLU A 1 228 ? 19.079 10.274 -13.069 1.00 37.34 228 GLU A O 1
ATOM 1816 N N . PHE A 1 229 ? 17.887 9.077 -14.532 1.00 37.78 229 PHE A N 1
ATOM 1817 C CA . PHE A 1 229 ? 18.982 8.150 -14.787 1.00 37.78 229 PHE A CA 1
ATOM 1818 C C . PHE A 1 229 ? 20.033 8.909 -15.590 1.00 37.78 229 PHE A C 1
ATOM 1820 O O . PHE A 1 229 ? 19.767 9.328 -16.720 1.00 37.78 229 PHE A O 1
ATOM 1827 N N . ALA A 1 230 ? 21.216 9.101 -15.003 1.00 32.81 230 ALA A N 1
ATOM 1828 C CA . ALA A 1 230 ? 22.353 9.654 -15.718 1.00 32.81 230 ALA A CA 1
ATOM 1829 C C . ALA A 1 230 ? 22.526 8.857 -17.016 1.00 32.81 230 ALA A C 1
ATOM 1831 O O . ALA A 1 230 ? 22.777 7.647 -16.988 1.00 32.81 230 ALA A O 1
ATOM 1832 N N . ARG A 1 231 ? 22.339 9.519 -18.165 1.00 36.25 231 ARG A N 1
ATOM 1833 C CA . ARG A 1 231 ? 22.656 8.900 -19.452 1.00 36.25 231 ARG A CA 1
ATOM 1834 C C . ARG A 1 231 ? 24.135 8.515 -19.392 1.00 36.25 231 ARG A C 1
ATOM 1836 O O . ARG A 1 231 ? 24.936 9.355 -18.973 1.00 36.25 231 ARG A O 1
ATOM 1843 N N . PRO A 1 232 ? 24.517 7.286 -19.782 1.00 34.25 232 PRO A N 1
ATOM 1844 C CA . PRO A 1 232 ? 25.925 6.967 -19.937 1.00 34.25 232 PRO A CA 1
ATOM 1845 C C . PRO A 1 232 ? 26.558 8.042 -20.825 1.00 34.25 232 PRO A C 1
ATOM 1847 O O . PRO A 1 232 ? 25.913 8.441 -21.805 1.00 34.25 232 PRO A O 1
ATOM 1850 N N . PRO A 1 233 ? 27.760 8.542 -20.492 1.00 33.78 233 PRO A N 1
ATOM 1851 C CA . PRO A 1 233 ? 28.466 9.432 -21.393 1.00 33.78 233 PRO A CA 1
ATOM 1852 C C . PRO A 1 233 ? 28.547 8.731 -22.747 1.00 33.78 233 PRO A C 1
ATOM 1854 O O . PRO A 1 233 ? 28.979 7.583 -22.841 1.00 33.78 233 PRO A O 1
ATOM 1857 N N . ILE A 1 234 ? 28.028 9.395 -23.777 1.00 42.41 234 ILE A N 1
ATOM 1858 C CA . ILE A 1 234 ? 28.285 8.990 -25.150 1.00 42.41 234 ILE A CA 1
ATOM 1859 C C . ILE A 1 234 ? 29.774 9.254 -25.312 1.00 42.41 234 ILE A C 1
ATOM 1861 O O . ILE A 1 234 ? 30.180 10.419 -25.349 1.00 42.41 234 ILE A O 1
ATOM 1865 N N . ASP A 1 235 ? 30.583 8.197 -25.320 1.00 44.91 235 ASP A N 1
ATOM 1866 C CA . ASP A 1 235 ? 31.954 8.307 -25.790 1.00 44.91 235 ASP A CA 1
ATOM 1867 C C . ASP A 1 235 ? 31.843 8.883 -27.200 1.00 44.91 235 ASP A C 1
ATOM 1869 O O . ASP A 1 235 ? 31.311 8.243 -28.110 1.00 44.91 235 ASP A O 1
ATOM 1873 N N . LYS A 1 236 ? 32.233 10.152 -27.355 1.00 43.00 236 LYS A N 1
ATOM 1874 C CA . LYS A 1 236 ? 32.432 10.725 -28.677 1.00 43.00 236 LYS A CA 1
ATOM 1875 C C . LYS A 1 236 ? 33.496 9.845 -29.310 1.00 43.00 236 LYS A C 1
ATOM 1877 O O . LYS A 1 236 ? 34.622 9.815 -28.811 1.00 43.00 236 LYS A O 1
ATOM 1882 N N . GLU A 1 237 ? 33.110 9.083 -30.331 1.00 41.16 237 GLU A N 1
ATOM 1883 C CA . GLU A 1 237 ? 34.064 8.417 -31.205 1.00 41.16 237 GLU A CA 1
ATOM 1884 C C . GLU A 1 237 ? 35.133 9.449 -31.548 1.00 41.16 237 GLU A C 1
ATOM 1886 O O . GLU A 1 237 ? 34.820 10.559 -31.982 1.00 41.16 237 GLU A O 1
ATOM 1891 N N . ALA A 1 238 ? 36.379 9.122 -31.210 1.00 41.34 238 ALA A N 1
ATOM 1892 C CA . ALA A 1 238 ? 37.511 9.960 -31.532 1.00 41.34 238 ALA A CA 1
ATOM 1893 C C . ALA A 1 238 ? 37.460 10.243 -33.034 1.00 41.34 238 ALA A C 1
ATOM 1895 O O . ALA A 1 238 ? 37.435 9.298 -33.828 1.00 41.34 238 ALA A O 1
ATOM 1896 N N . ASP A 1 239 ? 37.428 11.527 -33.392 1.00 41.34 239 ASP A N 1
ATOM 1897 C CA . ASP A 1 239 ? 37.648 11.995 -34.753 1.00 41.34 239 ASP A CA 1
ATOM 1898 C C . ASP A 1 239 ? 38.956 11.377 -35.251 1.00 41.34 239 ASP A C 1
ATOM 1900 O O . ASP A 1 239 ? 40.059 11.835 -34.951 1.00 41.34 239 ASP A O 1
ATOM 1904 N N . ASN A 1 240 ? 38.830 10.291 -36.007 1.00 46.47 240 ASN A N 1
ATOM 1905 C CA . ASN A 1 240 ? 39.885 9.794 -36.868 1.00 46.47 240 ASN A CA 1
ATOM 1906 C C . ASN A 1 240 ? 39.923 10.695 -38.106 1.00 46.47 240 ASN A C 1
ATOM 1908 O O . ASN A 1 240 ? 39.648 10.247 -39.218 1.00 46.47 240 ASN A O 1
ATOM 1912 N N . GLU A 1 241 ? 40.300 11.960 -37.931 1.00 39.12 241 GLU A N 1
ATOM 1913 C CA . GLU A 1 241 ? 40.875 12.725 -39.030 1.00 39.12 241 GLU A CA 1
ATOM 1914 C C . GLU A 1 241 ? 42.351 12.343 -39.143 1.00 39.12 241 GLU A C 1
ATOM 1916 O O . GLU A 1 241 ? 43.248 12.914 -38.527 1.00 39.12 241 GLU A O 1
ATOM 1921 N N . LYS A 1 242 ? 42.596 11.311 -39.955 1.00 39.47 242 LYS A N 1
ATOM 1922 C CA . LYS A 1 242 ? 43.845 11.222 -40.702 1.00 39.47 242 LYS A CA 1
ATOM 1923 C C . LYS A 1 242 ? 43.758 12.202 -41.868 1.00 39.47 242 LYS A C 1
ATOM 1925 O O . LYS A 1 242 ? 43.101 11.879 -42.856 1.00 39.47 242 LYS A O 1
ATOM 1930 N N . THR A 1 243 ? 44.492 13.307 -41.781 1.00 34.31 243 THR A N 1
ATOM 1931 C CA . THR A 1 243 ? 45.164 13.910 -42.944 1.00 34.31 243 THR A CA 1
ATOM 1932 C C . THR A 1 243 ? 46.402 14.667 -42.507 1.00 34.31 243 THR A C 1
ATOM 1934 O O . THR A 1 243 ? 46.301 15.426 -41.521 1.00 34.31 243 THR A O 1
#

Secondary structure (DSSP, 8-state):
-HHHHHHHHHHHHHHHHHHT-B-EEE-----TT--------EEESEEE-SS-EEEEE-SPPTT-SS-S---EEEEEEEEE-TTT--EEEEEEEEE-TTS-TTPPP-TT-TTEEEEEEEESEEEEEEEEEEEEEPPTTS--SS-TTS--EEEEEES-B---B------S--TTTHHHHHHHH-S-PPPSEEEEEEEEPPPPPTT----SS-PPPEEPPPEEEESSTT----PPP----------